Protein AF-0000000076763727 (afdb_homodimer)

Structure (mmCIF, N/CA/C/O backbone):
data_AF-0000000076763727-model_v1
#
loop_
_entity.id
_entity.type
_entity.pdbx_description
1 polymer 'Peptidase A1 domain-containing protein'
#
loop_
_atom_site.group_PDB
_atom_site.id
_atom_site.type_symbol
_atom_site.label_atom_id
_atom_site.label_alt_id
_atom_site.label_comp_id
_atom_site.label_asym_id
_atom_site.label_entity_id
_atom_site.label_seq_id
_atom_site.pdbx_PDB_ins_code
_atom_site.Cartn_x
_atom_site.Cartn_y
_atom_site.Cartn_z
_atom_site.occupancy
_atom_site.B_iso_or_equiv
_atom_site.auth_seq_id
_atom_site.auth_comp_id
_atom_site.auth_asym_id
_atom_site.auth_atom_id
_atom_site.pdbx_PDB_model_num
ATOM 1 N N . MET A 1 1 ? -15.047 -12.508 4.438 1 72.38 1 MET A N 1
ATOM 2 C CA . MET A 1 1 ? -13.609 -12.703 4.598 1 72.38 1 MET A CA 1
ATOM 3 C C . MET A 1 1 ? -12.875 -11.367 4.602 1 72.38 1 MET A C 1
ATOM 5 O O . MET A 1 1 ? -13.266 -10.438 3.889 1 72.38 1 MET A O 1
ATOM 9 N N . GLU A 1 2 ? -11.852 -11.289 5.457 1 83.44 2 GLU A N 1
ATOM 10 C CA . GLU A 1 2 ? -11.039 -10.078 5.57 1 83.44 2 GLU A CA 1
ATOM 11 C C . GLU A 1 2 ? -9.781 -10.172 4.707 1 83.44 2 GLU A C 1
ATOM 13 O O . GLU A 1 2 ? -9.211 -11.258 4.555 1 83.44 2 GLU A O 1
ATOM 18 N N . VAL A 1 3 ? -9.484 -9.055 4.129 1 90 3 VAL A N 1
ATOM 19 C CA . VAL A 1 3 ? -8.227 -8.938 3.389 1 90 3 VAL A CA 1
ATOM 20 C C . VAL A 1 3 ? -7.395 -7.793 3.969 1 90 3 VAL A C 1
ATOM 22 O O . VAL A 1 3 ? -7.914 -6.707 4.234 1 90 3 VAL A O 1
ATOM 25 N N . VAL A 1 4 ? -6.176 -8.117 4.137 1 90.31 4 VAL A N 1
ATOM 26 C CA . VAL A 1 4 ? -5.258 -7.129 4.691 1 90.31 4 VAL A CA 1
ATOM 27 C C . VAL A 1 4 ? -4.203 -6.762 3.65 1 90.31 4 VAL A C 1
ATOM 29 O O . VAL A 1 4 ? -3.543 -7.637 3.09 1 90.31 4 VAL A O 1
ATOM 32 N N . PHE A 1 5 ? -4.117 -5.516 3.391 1 91.31 5 PHE A N 1
ATOM 33 C CA . PHE A 1 5 ? -3.023 -5.012 2.566 1 91.31 5 PHE A CA 1
ATOM 34 C C . PHE A 1 5 ? -1.856 -4.559 3.434 1 91.31 5 PHE A C 1
ATOM 36 O O . PHE A 1 5 ? -1.969 -3.574 4.172 1 91.31 5 PHE A O 1
ATOM 43 N N . ASP A 1 6 ? -0.757 -5.258 3.281 1 90.56 6 ASP A N 1
ATOM 44 C CA . ASP A 1 6 ? 0.38 -5.043 4.172 1 90.56 6 ASP A CA 1
ATOM 45 C C . ASP A 1 6 ? 1.641 -4.703 3.381 1 90.56 6 ASP A C 1
ATOM 47 O O . ASP A 1 6 ? 2.311 -5.594 2.857 1 90.56 6 ASP A O 1
ATOM 51 N N . SER A 1 7 ? 2.018 -3.492 3.379 1 86.81 7 SER A N 1
ATOM 52 C CA . SER A 1 7 ? 3.186 -3.023 2.641 1 86.81 7 SER A CA 1
ATOM 53 C C . SER A 1 7 ? 4.477 -3.545 3.26 1 86.81 7 SER A C 1
ATOM 55 O O . SER A 1 7 ? 5.543 -3.469 2.645 1 86.81 7 SER A O 1
ATOM 57 N N . GLY A 1 8 ? 4.43 -4.098 4.469 1 87.25 8 GLY A N 1
ATOM 58 C CA . GLY A 1 8 ? 5.617 -4.605 5.137 1 87.25 8 GLY A CA 1
ATOM 59 C C . GLY A 1 8 ? 5.918 -6.055 4.801 1 87.25 8 GLY A C 1
ATOM 60 O O . GLY A 1 8 ? 6.969 -6.578 5.168 1 87.25 8 GLY A O 1
ATOM 61 N N . SER A 1 9 ? 4.949 -6.684 4.098 1 90.62 9 SER A N 1
ATOM 62 C CA . SER A 1 9 ? 5.125 -8.078 3.721 1 90.62 9 SER A CA 1
ATOM 63 C C . SER A 1 9 ? 5.605 -8.211 2.279 1 90.62 9 SER A C 1
ATOM 65 O O . SER A 1 9 ? 5.008 -7.633 1.368 1 90.62 9 SER A O 1
ATOM 67 N N . THR A 1 10 ? 6.664 -8.906 2.141 1 94.06 10 THR A N 1
ATOM 68 C CA . THR A 1 10 ? 7.203 -9.125 0.803 1 94.06 10 THR A CA 1
ATOM 69 C C . THR A 1 10 ? 6.254 -9.992 -0.023 1 94.06 10 THR A C 1
ATOM 71 O O . THR A 1 10 ? 5.957 -9.672 -1.176 1 94.06 10 THR A O 1
ATOM 74 N N . TYR A 1 11 ? 5.715 -10.992 0.62 1 96.12 11 TYR A N 1
ATOM 75 C CA . TYR A 1 11 ? 4.898 -11.992 -0.064 1 96.12 11 TYR A CA 1
ATOM 76 C C . TYR A 1 11 ? 3.424 -11.812 0.274 1 96.12 11 TYR A C 1
ATOM 78 O O . TYR A 1 11 ? 3.076 -11.039 1.173 1 96.12 11 TYR A O 1
ATOM 86 N N . THR A 1 12 ? 2.672 -12.492 -0.449 1 95.81 12 THR A N 1
ATOM 87 C CA . THR A 1 12 ? 1.249 -12.625 -0.161 1 95.81 12 THR A CA 1
ATOM 88 C C . THR A 1 12 ? 0.97 -13.93 0.583 1 95.81 12 THR A C 1
ATOM 90 O O . THR A 1 12 ? 1.627 -14.945 0.338 1 95.81 12 THR A O 1
ATOM 93 N N . TYR A 1 13 ? -0.025 -13.82 1.472 1 95.69 13 TYR A N 1
ATOM 94 C CA . TYR A 1 13 ? -0.433 -14.984 2.246 1 95.69 13 TYR A CA 1
ATOM 95 C C . TYR A 1 13 ? -1.931 -15.234 2.111 1 95.69 13 TYR A C 1
ATOM 97 O O . TYR A 1 13 ? -2.74 -14.344 2.395 1 95.69 13 TYR A O 1
ATOM 105 N N . PHE A 1 14 ? -2.182 -16.438 1.712 1 94.19 14 PHE A N 1
ATOM 106 C CA . PHE A 1 14 ? -3.588 -16.812 1.613 1 94.19 14 PHE A CA 1
ATOM 107 C C . PHE A 1 14 ? -3.98 -17.75 2.756 1 94.19 14 PHE A C 1
ATOM 109 O O . PHE A 1 14 ? -3.18 -18.578 3.195 1 94.19 14 PHE A O 1
ATOM 116 N N . ALA A 1 15 ? -5.227 -17.547 3.141 1 92 15 ALA A N 1
ATOM 117 C CA . ALA A 1 15 ? -5.801 -18.516 4.066 1 92 15 ALA A CA 1
ATOM 118 C C . ALA A 1 15 ? -5.836 -19.906 3.447 1 92 15 ALA A C 1
ATOM 120 O O . ALA A 1 15 ? -5.566 -20.078 2.256 1 92 15 ALA A O 1
ATOM 121 N N . ALA A 1 16 ? -6.199 -20.844 4.215 1 91.81 16 ALA A N 1
ATOM 122 C CA . ALA A 1 16 ? -6.047 -22.25 3.842 1 91.81 16 ALA A CA 1
ATOM 123 C C . ALA A 1 16 ? -6.789 -22.562 2.543 1 91.81 16 ALA A C 1
ATOM 125 O O . ALA A 1 16 ? -6.199 -23.078 1.593 1 91.81 16 ALA A O 1
ATOM 126 N N . GLN A 1 17 ? -8.055 -22.234 2.465 1 91.12 17 GLN A N 1
ATOM 127 C CA . GLN A 1 17 ? -8.859 -22.641 1.32 1 91.12 17 GLN A CA 1
ATOM 128 C C . GLN A 1 17 ? -8.414 -21.922 0.05 1 91.12 17 GLN A C 1
ATOM 130 O O . GLN A 1 17 ? -8.148 -22.562 -0.968 1 91.12 17 GLN A O 1
ATOM 135 N N . PRO A 1 18 ? -8.266 -20.594 0.155 1 92.88 18 PRO A N 1
ATOM 136 C CA . PRO A 1 18 ? -7.805 -19.938 -1.071 1 92.88 18 PRO A CA 1
ATOM 137 C C . PRO A 1 18 ? -6.402 -20.375 -1.48 1 92.88 18 PRO A C 1
ATOM 139 O O . PRO A 1 18 ? -6.09 -20.438 -2.672 1 92.88 18 PRO A O 1
ATOM 142 N N . TYR A 1 19 ? -5.559 -20.703 -0.558 1 95 19 TYR A N 1
ATOM 143 C CA . TYR A 1 19 ? -4.219 -21.156 -0.9 1 95 19 TYR A CA 1
ATOM 144 C C . TYR A 1 19 ? -4.27 -22.5 -1.633 1 95 19 TYR A C 1
ATOM 146 O O . TYR A 1 19 ? -3.66 -22.656 -2.693 1 95 19 TYR A O 1
ATOM 154 N N . GLN A 1 20 ? -4.992 -23.438 -1.101 1 94.62 20 GLN A N 1
ATOM 155 C CA . GLN A 1 20 ? -5.102 -24.766 -1.716 1 94.62 20 GLN A CA 1
ATOM 156 C C . GLN A 1 20 ? -5.707 -24.672 -3.113 1 94.62 20 GLN A C 1
ATOM 158 O O . GLN A 1 20 ? -5.25 -25.344 -4.039 1 94.62 20 GLN A O 1
ATOM 163 N N . ALA A 1 21 ? -6.742 -23.859 -3.197 1 94.38 21 ALA A N 1
ATOM 164 C CA . ALA A 1 21 ? -7.363 -23.656 -4.504 1 94.38 21 ALA A CA 1
ATOM 165 C C . ALA A 1 21 ? -6.359 -23.109 -5.512 1 94.38 21 ALA A C 1
ATOM 167 O O . ALA A 1 21 ? -6.324 -23.531 -6.668 1 94.38 21 ALA A O 1
ATOM 168 N N . THR A 1 22 ? -5.566 -22.156 -5.078 1 96.19 22 THR A N 1
ATOM 169 C CA . THR A 1 22 ? -4.559 -21.547 -5.934 1 96.19 22 THR A CA 1
ATOM 170 C C . THR A 1 22 ? -3.518 -22.562 -6.371 1 96.19 22 THR A C 1
ATOM 172 O O . THR A 1 22 ? -3.223 -22.688 -7.562 1 96.19 22 THR A O 1
ATOM 175 N N . VAL A 1 23 ? -3.004 -23.281 -5.453 1 96.69 23 VAL A N 1
ATOM 176 C CA . VAL A 1 23 ? -1.967 -24.266 -5.738 1 96.69 23 VAL A CA 1
ATOM 177 C C . VAL A 1 23 ? -2.508 -25.312 -6.703 1 96.69 23 VAL A C 1
ATOM 179 O O . VAL A 1 23 ? -1.842 -25.672 -7.676 1 96.69 23 VAL A O 1
ATOM 182 N N . SER A 1 24 ? -3.684 -25.781 -6.445 1 95.81 24 SER A N 1
ATOM 183 C CA . SER A 1 24 ? -4.297 -26.781 -7.305 1 95.81 24 SER A CA 1
ATOM 184 C C . SER A 1 24 ? -4.477 -26.266 -8.727 1 95.81 24 SER A C 1
ATOM 186 O O . SER A 1 24 ? -4.191 -26.969 -9.695 1 95.81 24 SER A O 1
ATOM 188 N N . ALA A 1 25 ? -4.941 -25.031 -8.812 1 94.56 25 ALA A N 1
ATOM 189 C CA . ALA A 1 25 ? -5.152 -24.438 -10.125 1 94.56 25 ALA A CA 1
ATOM 190 C C . ALA A 1 25 ? -3.836 -24.297 -10.8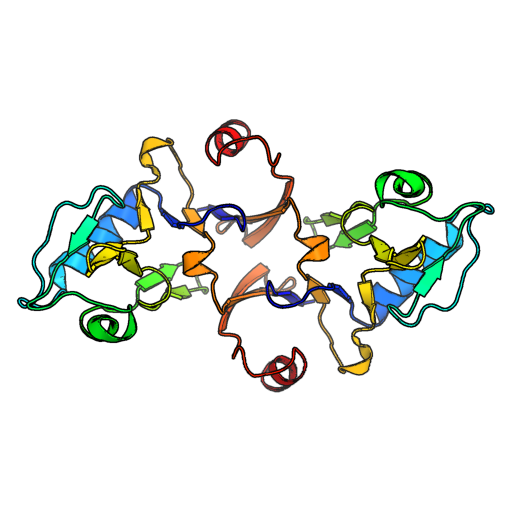83 1 94.56 25 ALA A C 1
ATOM 192 O O . ALA A 1 25 ? -3.77 -24.562 -12.086 1 94.56 25 ALA A O 1
ATOM 193 N N . LEU A 1 26 ? -2.84 -23.875 -10.219 1 95.38 26 LEU A N 1
ATOM 194 C CA . LEU A 1 26 ? -1.537 -23.688 -10.844 1 95.38 26 LEU A CA 1
ATOM 195 C C . LEU A 1 26 ? -0.97 -25.016 -11.328 1 95.38 26 LEU A C 1
ATOM 197 O O . LEU A 1 26 ? -0.489 -25.125 -12.461 1 95.38 26 LEU A O 1
ATOM 201 N N . LYS A 1 27 ? -1.045 -25.969 -10.531 1 93.25 27 LYS A N 1
ATOM 202 C CA . LYS A 1 27 ? -0.494 -27.266 -10.891 1 93.25 27 LYS A CA 1
ATOM 203 C C . LYS A 1 27 ? -1.265 -27.891 -12.047 1 93.25 27 LYS A C 1
ATOM 205 O O . LYS A 1 27 ? -0.675 -28.531 -12.914 1 93.25 27 LYS A O 1
ATOM 210 N N . ALA A 1 28 ? -2.553 -27.672 -12.102 1 92.62 28 ALA A N 1
ATOM 211 C CA . ALA A 1 28 ? -3.393 -28.25 -13.148 1 92.62 28 ALA A CA 1
ATOM 212 C C . ALA A 1 28 ? -3.129 -27.578 -14.492 1 92.62 28 ALA A C 1
ATOM 214 O O . ALA A 1 28 ? -3.271 -28.203 -15.547 1 92.62 28 ALA A O 1
ATOM 215 N N . GLY A 1 29 ? -2.746 -26.281 -14.438 1 90.06 29 GLY A N 1
ATOM 216 C CA . GLY A 1 29 ? -2.645 -25.516 -15.672 1 90.06 29 GLY A CA 1
ATOM 217 C C . GLY A 1 29 ? -1.215 -25.344 -16.156 1 90.06 29 GLY A C 1
ATOM 218 O O . GLY A 1 29 ? -0.978 -24.781 -17.219 1 90.06 29 GLY A O 1
ATOM 219 N N . LEU A 1 30 ? -0.296 -25.844 -15.508 1 91.12 30 LEU A N 1
ATOM 220 C CA . LEU A 1 30 ? 1.104 -25.578 -15.812 1 91.12 30 LEU A CA 1
ATOM 221 C C . LEU A 1 30 ? 1.568 -26.406 -17 1 91.12 30 LEU A C 1
ATOM 223 O O . LEU A 1 30 ? 1.18 -27.562 -17.156 1 91.12 30 LEU A O 1
ATOM 227 N N . SER A 1 31 ? 2.32 -25.781 -17.766 1 87.56 31 SER A N 1
ATOM 228 C CA . SER A 1 31 ? 2.928 -26.438 -18.922 1 87.56 31 SER A CA 1
ATOM 229 C C . SER A 1 31 ? 3.756 -27.641 -18.5 1 87.56 31 SER A C 1
ATOM 231 O O . SER A 1 31 ? 4.398 -27.625 -17.438 1 87.56 31 SER A O 1
ATOM 233 N N . LYS A 1 32 ? 3.924 -28.609 -19.375 1 88.94 32 LYS A N 1
ATOM 234 C CA . LYS A 1 32 ? 4.73 -29.812 -19.141 1 88.94 32 LYS A CA 1
ATOM 235 C C . LYS A 1 32 ? 6.219 -29.469 -19.125 1 88.94 32 LYS A C 1
ATOM 237 O O . LYS A 1 32 ? 7.031 -30.25 -18.625 1 88.94 32 LYS A O 1
ATOM 242 N N . SER A 1 33 ? 6.523 -28.312 -19.641 1 91.75 33 SER A N 1
ATOM 243 C CA . SER A 1 33 ? 7.926 -27.922 -19.734 1 91.75 33 SER A CA 1
ATOM 244 C C . SER A 1 33 ? 8.469 -27.469 -18.375 1 91.75 33 SER A C 1
ATOM 246 O O . SER A 1 33 ? 9.68 -27.344 -18.203 1 91.75 33 SER A O 1
ATOM 248 N N . LEU A 1 34 ? 7.633 -27.312 -17.438 1 97 34 LEU A N 1
ATOM 249 C CA . LEU A 1 34 ? 8.047 -26.891 -16.109 1 97 34 LEU A CA 1
ATOM 250 C C . LEU A 1 34 ? 7.965 -28.062 -15.133 1 97 34 LEU A C 1
ATOM 252 O O . LEU A 1 34 ? 6.977 -28.797 -15.117 1 97 34 LEU A O 1
ATOM 256 N N . LYS A 1 35 ? 9.008 -28.266 -14.367 1 97 35 LYS A N 1
ATOM 257 C CA . LYS A 1 35 ? 9.047 -29.312 -13.352 1 97 35 LYS A CA 1
ATOM 258 C C . LYS A 1 35 ? 9.188 -28.734 -11.953 1 97 35 LYS A C 1
ATOM 260 O O . LYS A 1 35 ? 10.008 -27.828 -11.727 1 97 35 LYS A O 1
ATOM 265 N N . GLU A 1 36 ? 8.367 -29.203 -11.062 1 97.62 36 GLU A N 1
ATOM 266 C CA . GLU A 1 36 ? 8.492 -28.766 -9.68 1 97.62 36 GLU A CA 1
ATOM 267 C C . GLU A 1 36 ? 9.875 -29.094 -9.117 1 97.62 36 GLU A C 1
ATOM 269 O O . GLU A 1 36 ? 10.406 -30.188 -9.367 1 97.62 36 GLU A O 1
ATOM 274 N N . VAL A 1 37 ? 10.438 -28.156 -8.383 1 98.38 37 VAL A N 1
ATOM 275 C CA . VAL A 1 37 ? 11.773 -28.344 -7.824 1 98.38 37 VAL A CA 1
ATOM 276 C C . VAL A 1 37 ? 11.836 -27.75 -6.418 1 98.38 37 VAL A C 1
ATOM 278 O O . VAL A 1 37 ? 11.102 -26.812 -6.102 1 98.38 37 VAL A O 1
ATOM 281 N N . SER A 1 38 ? 12.648 -28.344 -5.566 1 97.88 38 SER A N 1
ATOM 282 C CA . SER A 1 38 ? 12.898 -27.766 -4.254 1 97.88 38 SER A CA 1
ATOM 283 C C . SER A 1 38 ? 13.781 -26.516 -4.363 1 97.88 38 SER A C 1
ATOM 285 O O . SER A 1 38 ? 14.711 -26.484 -5.164 1 97.88 38 SER A O 1
ATOM 287 N N . ASP A 1 39 ? 13.469 -25.531 -3.604 1 98.25 39 ASP A N 1
ATOM 288 C CA . ASP A 1 39 ? 14.242 -24.297 -3.494 1 98.25 39 ASP A CA 1
ATOM 289 C C . ASP A 1 39 ? 14.227 -23.766 -2.062 1 98.25 39 ASP A C 1
ATOM 291 O O . ASP A 1 39 ? 13.164 -23.688 -1.442 1 98.25 39 ASP A O 1
ATOM 295 N N . VAL A 1 40 ? 15.391 -23.438 -1.597 1 97.62 40 VAL A N 1
ATOM 296 C CA . VAL A 1 40 ? 15.5 -23.016 -0.201 1 97.62 40 VAL A CA 1
ATOM 297 C C . VAL A 1 40 ? 14.789 -21.688 -0.004 1 97.62 40 VAL A C 1
ATOM 299 O O . VAL A 1 40 ? 14.398 -21.344 1.114 1 97.62 40 VAL A O 1
ATOM 302 N N . SER A 1 41 ? 14.578 -20.953 -1.068 1 96.69 41 SER A N 1
ATOM 303 C CA . SER A 1 41 ? 14.047 -19.594 -0.985 1 96.69 41 SER A CA 1
ATOM 304 C C . SER A 1 41 ? 12.547 -19.594 -0.742 1 96.69 41 SER A C 1
ATOM 306 O O . SER A 1 41 ? 12.023 -18.766 0.004 1 96.69 41 SER A O 1
ATOM 308 N N . LEU A 1 42 ? 11.836 -20.484 -1.364 1 97.81 42 LEU A N 1
ATOM 309 C CA . LEU A 1 42 ? 10.383 -20.516 -1.307 1 97.81 42 LEU A CA 1
ATOM 310 C C . LEU A 1 42 ? 9.859 -21.938 -1.439 1 97.81 42 LEU A C 1
ATOM 312 O O . LEU A 1 42 ? 10.508 -22.797 -2.061 1 97.81 42 LEU A O 1
ATOM 316 N N . PRO A 1 43 ? 8.648 -22.141 -0.959 1 97.25 43 PRO A N 1
ATOM 317 C CA . PRO A 1 43 ? 8.188 -23.516 -0.799 1 97.25 43 PRO A CA 1
ATOM 318 C C . PRO A 1 43 ? 7.746 -24.156 -2.117 1 97.25 43 PRO A C 1
ATOM 320 O O . PRO A 1 43 ? 7.781 -25.375 -2.262 1 97.25 43 PRO A O 1
ATOM 323 N N . LEU A 1 44 ? 7.285 -23.469 -3.031 1 98.19 44 LEU A N 1
ATOM 324 C CA . LEU A 1 44 ? 6.781 -24.016 -4.285 1 98.19 44 LEU A CA 1
ATOM 325 C C . LEU A 1 44 ? 7.457 -23.344 -5.48 1 98.19 44 LEU A C 1
ATOM 327 O O . LEU A 1 44 ? 7.219 -22.172 -5.758 1 98.19 44 LEU A O 1
ATOM 331 N N . CYS A 1 45 ? 8.25 -24.141 -6.156 1 98.44 45 CYS A N 1
ATOM 332 C CA . CYS A 1 45 ? 9.047 -23.625 -7.262 1 98.44 45 CYS A CA 1
ATOM 333 C C . CYS A 1 45 ? 9.055 -24.594 -8.43 1 98.44 45 CYS A C 1
ATOM 335 O O . CYS A 1 45 ? 8.766 -25.781 -8.266 1 98.44 45 CYS A O 1
ATOM 337 N N . TRP A 1 46 ? 9.43 -24.047 -9.586 1 98.5 46 TRP A N 1
ATOM 338 C CA . TRP A 1 46 ? 9.531 -24.828 -10.82 1 98.5 46 TRP A CA 1
ATOM 339 C C . TRP A 1 46 ? 10.797 -24.453 -11.594 1 98.5 46 TRP A C 1
ATOM 341 O O . TRP A 1 46 ? 11.242 -23.312 -11.539 1 98.5 46 TRP A O 1
ATOM 351 N N . LYS A 1 47 ? 11.336 -25.359 -12.25 1 98.19 47 LYS A N 1
ATOM 352 C CA . LYS A 1 47 ? 12.461 -25.125 -13.148 1 98.19 47 LYS A CA 1
ATOM 353 C C . LYS A 1 47 ? 12.094 -25.453 -14.594 1 98.19 47 LYS A C 1
ATOM 355 O O . LYS A 1 47 ? 11.219 -26.281 -14.852 1 98.19 47 LYS A O 1
ATOM 360 N N . GLY A 1 48 ? 12.664 -24.781 -15.516 1 96.88 48 GLY A N 1
ATOM 361 C CA . GLY A 1 48 ? 12.562 -25.062 -16.938 1 96.88 48 GLY A CA 1
ATOM 362 C C . GLY A 1 48 ? 13.797 -25.734 -17.5 1 96.88 48 GLY A C 1
ATOM 363 O O . GLY A 1 48 ? 14.609 -26.281 -16.75 1 96.88 48 GLY A O 1
ATOM 364 N N . GLN A 1 49 ? 13.836 -25.781 -18.828 1 95.81 49 GLN A N 1
ATOM 365 C CA . GLN A 1 49 ? 15 -26.359 -19.5 1 95.81 49 GLN A CA 1
ATOM 366 C C . GLN A 1 49 ? 16.25 -25.531 -19.25 1 95.81 49 GLN A C 1
ATOM 368 O O . GLN A 1 49 ? 17.359 -26.062 -19.125 1 95.81 49 GLN A O 1
ATOM 373 N N . LYS A 1 50 ? 16.062 -24.266 -19.219 1 96.62 50 LYS A N 1
ATOM 374 C CA . LYS A 1 50 ? 17.109 -23.312 -18.875 1 96.62 50 LYS A CA 1
ATOM 375 C C . LYS A 1 50 ? 16.719 -22.5 -17.641 1 96.62 50 LYS A C 1
ATOM 377 O O . LYS A 1 50 ? 15.547 -22.422 -17.281 1 96.62 50 LYS A O 1
ATOM 382 N N . VAL A 1 51 ? 17.781 -21.906 -17.031 1 97.56 51 VAL A N 1
ATOM 383 C CA . VAL A 1 51 ? 17.5 -21.047 -15.883 1 97.56 51 VAL A CA 1
ATOM 384 C C . VAL A 1 51 ? 16.75 -19.797 -16.328 1 97.56 51 VAL A C 1
ATOM 386 O O . VAL A 1 51 ? 17 -19.266 -17.406 1 97.56 51 VAL A O 1
ATOM 389 N N . PHE A 1 52 ? 15.891 -19.328 -15.516 1 98.31 52 PHE A N 1
ATOM 390 C CA . PHE A 1 52 ? 15.164 -18.094 -15.805 1 98.31 52 PHE A CA 1
ATOM 391 C C . PHE A 1 52 ? 15.906 -16.891 -15.242 1 98.31 52 PHE A C 1
ATOM 393 O O . PHE A 1 52 ? 16.453 -16.953 -14.141 1 98.31 52 PHE A O 1
ATOM 400 N N . LYS A 1 53 ? 15.883 -15.812 -15.922 1 98.06 53 LYS A N 1
ATOM 401 C CA . LYS A 1 53 ? 16.484 -14.57 -15.445 1 98.06 53 LYS A CA 1
ATOM 402 C C . LYS A 1 53 ? 15.422 -13.625 -14.898 1 98.06 53 LYS A C 1
ATOM 404 O O . LYS A 1 53 ? 15.719 -12.766 -14.062 1 98.06 53 LYS A O 1
ATOM 409 N N . SER A 1 54 ? 14.195 -13.766 -15.414 1 98.19 54 SER A N 1
ATOM 410 C CA . SER A 1 54 ? 13.086 -12.906 -14.992 1 98.19 54 SER A CA 1
ATOM 411 C C . SER A 1 54 ? 11.742 -13.602 -15.188 1 98.19 54 SER A C 1
ATOM 413 O O . SER A 1 54 ? 11.656 -14.609 -15.898 1 98.19 54 SER A O 1
ATOM 415 N N . VAL A 1 55 ? 10.789 -13.031 -14.594 1 98.12 55 VAL A N 1
ATOM 416 C CA . VAL A 1 55 ? 9.438 -13.586 -14.703 1 98.12 55 VAL A CA 1
ATOM 417 C C . VAL A 1 55 ? 8.945 -13.469 -16.141 1 98.12 55 VAL A C 1
ATOM 419 O O . VAL A 1 55 ? 8.164 -14.305 -16.609 1 98.12 55 VAL A O 1
ATOM 422 N N . SER A 1 56 ? 9.398 -12.5 -16.875 1 97.62 56 SER A N 1
ATOM 423 C CA . SER A 1 56 ? 8.969 -12.281 -18.25 1 97.62 56 SER A CA 1
ATOM 424 C C . SER A 1 56 ? 9.258 -13.5 -19.125 1 97.62 56 SER A C 1
ATOM 426 O O . SER A 1 56 ? 8.57 -13.742 -20.109 1 97.62 56 SER A O 1
ATOM 428 N N . GLU A 1 57 ? 10.18 -14.273 -18.766 1 97.25 57 GLU A N 1
ATOM 429 C CA . GLU A 1 57 ? 10.594 -15.43 -19.547 1 97.25 57 GLU A CA 1
ATOM 430 C C . GLU A 1 57 ? 9.656 -16.609 -19.328 1 97.25 57 GLU A C 1
ATOM 432 O O . GLU A 1 57 ? 9.648 -17.562 -20.109 1 97.25 57 GLU A O 1
ATOM 437 N N . VAL A 1 58 ? 8.844 -16.531 -18.297 1 97.38 58 VAL A N 1
ATOM 438 C CA . VAL A 1 58 ? 8.109 -17.734 -17.938 1 97.38 58 VAL A CA 1
ATOM 439 C C . VAL A 1 58 ? 6.645 -17.391 -17.688 1 97.38 58 VAL A C 1
ATOM 441 O O . VAL A 1 58 ? 5.805 -18.281 -17.562 1 97.38 58 VAL A O 1
ATOM 444 N N . LYS A 1 59 ? 6.305 -16.156 -17.688 1 96.62 59 LYS A N 1
ATOM 445 C CA . LYS A 1 59 ? 4.977 -15.727 -17.266 1 96.62 59 LYS A CA 1
ATOM 446 C C . LYS A 1 59 ? 3.893 -16.328 -18.141 1 96.62 59 LYS A C 1
ATOM 448 O O . LYS A 1 59 ? 2.781 -16.594 -17.688 1 96.62 59 LYS A O 1
ATOM 453 N N . ASN A 1 60 ? 4.168 -16.656 -19.406 1 95.81 60 ASN A N 1
ATOM 454 C CA . ASN A 1 60 ? 3.162 -17.172 -20.328 1 95.81 60 ASN A CA 1
ATOM 455 C C . ASN A 1 60 ? 2.785 -18.609 -20.016 1 95.81 60 ASN A C 1
ATOM 457 O O . ASN A 1 60 ? 1.784 -19.125 -20.516 1 95.81 60 ASN A O 1
ATOM 461 N N . ASP A 1 61 ? 3.502 -19.266 -19.234 1 96.12 61 ASP A N 1
ATOM 462 C CA . ASP A 1 61 ? 3.184 -20.625 -18.797 1 96.12 61 ASP A CA 1
ATOM 463 C C . ASP A 1 61 ? 2.215 -20.609 -17.625 1 96.12 61 ASP A C 1
ATOM 465 O O . ASP A 1 61 ? 1.737 -21.672 -17.188 1 96.12 61 ASP A O 1
ATOM 469 N N . PHE A 1 62 ? 1.888 -19.453 -17.141 1 96.94 62 PHE A N 1
ATOM 470 C CA . PHE A 1 62 ? 1.026 -19.297 -15.969 1 96.94 62 PHE A CA 1
ATOM 471 C C . PHE A 1 62 ? -0.196 -18.453 -16.312 1 96.94 62 PHE A C 1
ATOM 473 O O . PHE A 1 62 ? -0.144 -17.609 -17.203 1 96.94 62 PHE A O 1
ATOM 480 N N . LYS A 1 63 ? -1.208 -18.672 -15.562 1 95.81 63 LYS A N 1
ATOM 481 C CA . LYS A 1 63 ? -2.443 -17.922 -15.766 1 95.81 63 LYS A CA 1
ATOM 482 C C . LYS A 1 63 ? -2.646 -16.891 -14.656 1 95.81 63 LYS A C 1
ATOM 484 O O . LYS A 1 63 ? -2.086 -17.031 -13.562 1 95.81 63 LYS A O 1
ATOM 489 N N . SER A 1 64 ? -3.461 -15.922 -15.016 1 95.5 64 SER A N 1
ATOM 490 C CA . SER A 1 64 ? -3.865 -14.977 -13.977 1 95.5 64 SER A CA 1
ATOM 491 C C . SER A 1 64 ? -4.719 -15.664 -12.906 1 95.5 64 SER A C 1
ATOM 493 O O . SER A 1 64 ? -5.484 -16.578 -13.211 1 95.5 64 SER A O 1
ATOM 495 N N . LEU A 1 65 ? -4.52 -15.156 -11.703 1 95.25 65 LEU A N 1
ATOM 496 C CA . LEU A 1 65 ? -5.387 -15.562 -10.602 1 95.25 65 LEU A CA 1
ATOM 497 C C . LEU A 1 65 ? -6.457 -14.508 -10.336 1 95.25 65 LEU A C 1
ATOM 499 O O . LEU A 1 65 ? -6.266 -13.328 -10.648 1 95.25 65 LEU A O 1
ATOM 503 N N . PHE A 1 66 ? -7.586 -15.016 -9.781 1 92.38 66 PHE A N 1
ATOM 504 C CA . PHE A 1 66 ? -8.688 -14.109 -9.477 1 92.38 66 PHE A CA 1
ATOM 505 C C . PHE A 1 66 ? -9.125 -14.258 -8.023 1 92.38 66 PHE A C 1
ATOM 507 O O . PHE A 1 66 ? -9.484 -15.352 -7.59 1 92.38 66 PHE A O 1
ATOM 514 N N . LEU A 1 67 ? -8.969 -13.109 -7.332 1 88.5 67 LEU A N 1
ATOM 515 C CA . LEU A 1 67 ? -9.398 -13.078 -5.938 1 88.5 67 LEU A CA 1
ATOM 516 C C . LEU A 1 67 ? -10.734 -12.344 -5.797 1 88.5 67 LEU A C 1
ATOM 518 O O . LEU A 1 67 ? -10.859 -11.188 -6.207 1 88.5 67 LEU A O 1
ATOM 522 N N . ASN A 1 68 ? -11.609 -12.961 -5.211 1 84.06 68 ASN A N 1
ATOM 523 C CA . ASN A 1 68 ? -12.945 -12.398 -5.055 1 84.06 68 ASN A CA 1
ATOM 524 C C . ASN A 1 68 ? -13.078 -11.641 -3.736 1 84.06 68 ASN A C 1
ATOM 526 O O . ASN A 1 68 ? -12.758 -12.172 -2.672 1 84.06 68 ASN A O 1
ATOM 530 N N . PHE A 1 69 ? -13.461 -10.273 -3.807 1 77.62 69 PHE A N 1
ATOM 531 C CA . PHE A 1 69 ? -13.734 -9.438 -2.643 1 77.62 69 PHE A CA 1
ATOM 532 C C . PHE A 1 69 ? -15.234 -9.211 -2.486 1 77.62 69 PHE A C 1
ATOM 534 O O . PHE A 1 69 ? -15.719 -8.086 -2.643 1 77.62 69 PHE A O 1
ATOM 541 N N . GLY A 1 70 ? -15.938 -10.18 -2.277 1 70.31 70 GLY A N 1
ATOM 542 C CA . GLY A 1 70 ? -17.391 -10.055 -2.158 1 70.31 70 GLY A CA 1
ATOM 543 C C . GLY A 1 70 ? -18.109 -10.195 -3.484 1 70.31 70 GLY A C 1
ATOM 544 O O . GLY A 1 70 ? -17.594 -10.82 -4.414 1 70.31 70 GLY A O 1
ATOM 545 N N . LYS A 1 71 ? -19.344 -9.688 -3.631 1 67.75 71 LYS A N 1
ATOM 546 C CA . LYS A 1 71 ? -20.25 -9.969 -4.742 1 67.75 71 LYS A CA 1
ATOM 547 C C . LYS A 1 71 ? -19.797 -9.258 -6.012 1 67.75 71 LYS A C 1
ATOM 549 O O . LYS A 1 71 ? -19.891 -9.812 -7.109 1 67.75 71 LYS A O 1
ATOM 554 N N . ASN A 1 72 ? -19.125 -8.141 -5.875 1 70.12 72 ASN A N 1
ATOM 555 C CA . ASN A 1 72 ? -18.953 -7.414 -7.125 1 70.12 72 ASN A CA 1
ATOM 556 C C . ASN A 1 72 ? -17.516 -6.918 -7.289 1 70.12 72 ASN A C 1
ATOM 558 O O . ASN A 1 72 ? -17.266 -5.941 -7.996 1 70.12 72 ASN A O 1
ATOM 562 N N . SER A 1 73 ? -16.578 -7.609 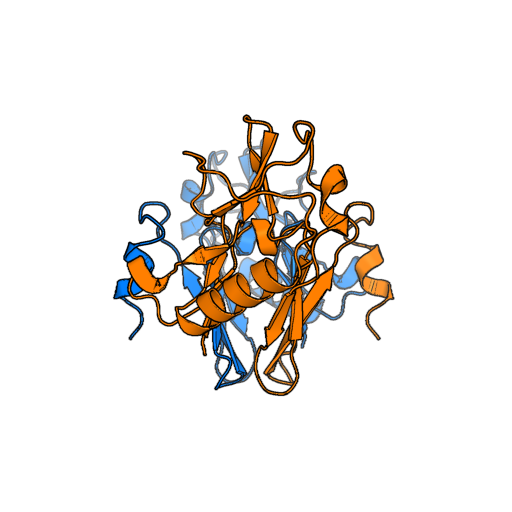-6.582 1 80.69 73 SER A N 1
ATOM 563 C CA . SER A 1 73 ? -15.195 -7.129 -6.703 1 80.69 73 SER A CA 1
ATOM 564 C C . SER A 1 73 ? -14.219 -8.289 -6.836 1 80.69 73 SER A C 1
ATOM 566 O O . SER A 1 73 ? -14.172 -9.172 -5.977 1 80.69 73 SER A O 1
ATOM 568 N N . VAL A 1 74 ? -13.625 -8.328 -8.062 1 86.31 74 VAL A N 1
ATOM 569 C CA . VAL A 1 74 ? -12.633 -9.367 -8.32 1 86.31 74 VAL A CA 1
ATOM 570 C C . VAL A 1 74 ? -11.281 -8.719 -8.633 1 86.31 74 VAL A C 1
ATOM 572 O O . VAL A 1 74 ? -11.203 -7.781 -9.43 1 86.31 74 VAL A O 1
ATOM 575 N N . MET A 1 75 ? -10.312 -9.164 -7.992 1 87.69 75 MET A N 1
ATOM 576 C CA . MET A 1 75 ? -8.961 -8.695 -8.273 1 87.69 75 MET A CA 1
ATOM 577 C C . MET A 1 75 ? -8.203 -9.695 -9.148 1 87.69 75 MET A C 1
ATOM 579 O O . MET A 1 75 ? -8.023 -10.852 -8.758 1 87.69 75 MET A O 1
ATOM 583 N N . GLU A 1 76 ? -7.797 -9.227 -10.273 1 92 76 GLU A N 1
ATOM 584 C CA . GLU A 1 76 ? -6.898 -10.031 -11.094 1 92 76 GLU A CA 1
ATOM 585 C C . GLU A 1 76 ? -5.453 -9.898 -10.625 1 92 76 GLU A C 1
ATOM 587 O O . GLU A 1 76 ? -4.973 -8.789 -10.383 1 92 76 GLU A O 1
ATOM 592 N N . ILE A 1 77 ? -4.812 -11.023 -10.5 1 95.12 77 ILE A N 1
ATOM 593 C CA . ILE A 1 77 ? -3.4 -11.078 -10.133 1 95.12 77 ILE A CA 1
ATOM 594 C C . ILE A 1 77 ? -2.602 -11.734 -11.258 1 95.12 77 ILE A C 1
ATOM 596 O O . ILE A 1 77 ? -2.58 -12.961 -11.375 1 95.12 77 ILE A O 1
ATOM 600 N N . PRO A 1 78 ? -1.942 -10.938 -11.992 1 96.12 78 PRO A N 1
ATOM 601 C CA . PRO A 1 78 ? -1.158 -11.531 -13.078 1 96.12 78 PRO A CA 1
ATOM 602 C C . PRO A 1 78 ? 0.101 -12.234 -12.586 1 96.12 78 PRO A C 1
ATOM 604 O O . PRO A 1 78 ? 0.539 -12 -11.453 1 96.12 78 PRO A O 1
ATOM 607 N N . PRO A 1 79 ? 0.673 -13.016 -13.398 1 97.44 79 PRO A N 1
ATOM 608 C CA . PRO A 1 79 ? 1.83 -13.812 -12.992 1 97.44 79 PRO A CA 1
ATOM 609 C C . PRO A 1 79 ? 2.965 -12.961 -12.43 1 97.44 79 PRO A C 1
ATOM 611 O O . PRO A 1 79 ? 3.637 -13.375 -11.477 1 97.44 79 PRO A O 1
ATOM 614 N N . GLU A 1 80 ? 3.127 -11.719 -12.906 1 97.44 80 GLU A N 1
ATOM 615 C CA . GLU A 1 80 ? 4.184 -10.828 -12.43 1 97.44 80 GLU A CA 1
ATOM 616 C C . GLU A 1 80 ? 3.963 -10.445 -10.969 1 97.44 80 GLU A C 1
ATOM 618 O O . GLU A 1 80 ? 4.891 -9.984 -10.297 1 97.44 80 GLU A O 1
ATOM 623 N N . ASN A 1 81 ? 2.723 -10.688 -10.547 1 97.38 81 ASN A N 1
ATOM 624 C CA . ASN A 1 81 ? 2.383 -10.234 -9.203 1 97.38 81 ASN A CA 1
ATOM 625 C C . ASN A 1 81 ? 2.24 -11.406 -8.242 1 97.38 81 ASN A C 1
ATOM 627 O O . ASN A 1 81 ? 1.644 -11.273 -7.168 1 97.38 81 ASN A O 1
ATOM 631 N N . TYR A 1 82 ? 2.68 -12.609 -8.711 1 98.25 82 TYR A N 1
ATOM 632 C CA . TYR A 1 82 ? 2.678 -13.68 -7.719 1 98.25 82 TYR A CA 1
ATOM 633 C C . TYR A 1 82 ? 3.832 -14.648 -7.961 1 98.25 82 TYR A C 1
ATOM 635 O O . TYR A 1 82 ? 4.012 -15.609 -7.211 1 98.25 82 TYR A O 1
ATOM 643 N N . LEU A 1 83 ? 4.664 -14.375 -8.977 1 98.62 83 LEU A N 1
ATOM 644 C CA . LEU A 1 83 ? 5.828 -15.203 -9.25 1 98.62 83 LEU A CA 1
ATOM 645 C C . LEU A 1 83 ? 7.117 -14.453 -8.938 1 98.62 83 LEU A C 1
ATOM 647 O O . LEU A 1 83 ? 7.184 -13.234 -9.086 1 98.62 83 LEU A O 1
ATOM 651 N N . ILE A 1 84 ? 8.094 -15.273 -8.555 1 98.44 84 ILE A N 1
ATOM 652 C CA . ILE A 1 84 ? 9.43 -14.766 -8.273 1 98.44 84 ILE A CA 1
ATOM 653 C C . ILE A 1 84 ? 10.469 -15.672 -8.93 1 98.44 84 ILE A C 1
ATOM 655 O O . ILE A 1 84 ? 10.391 -16.906 -8.828 1 98.44 84 ILE A O 1
ATOM 659 N N . VAL A 1 85 ? 11.352 -15.047 -9.555 1 98.69 85 VAL A N 1
ATOM 660 C CA . VAL A 1 85 ? 12.516 -15.797 -10.016 1 98.69 85 VAL A CA 1
ATOM 661 C C . VAL A 1 85 ? 13.656 -15.648 -9.008 1 98.69 85 VAL A C 1
ATOM 663 O O . VAL A 1 85 ? 14.055 -14.531 -8.672 1 98.69 85 VAL A O 1
ATOM 666 N N . THR A 1 86 ? 14.164 -16.719 -8.5 1 98.31 86 THR A N 1
ATOM 667 C CA . THR A 1 86 ? 15.195 -16.688 -7.465 1 98.31 86 THR A CA 1
ATOM 668 C C . THR A 1 86 ? 16.578 -16.609 -8.086 1 98.31 86 THR A C 1
ATOM 670 O O . THR A 1 86 ? 16.734 -16.719 -9.305 1 98.31 86 THR A O 1
ATOM 673 N N . LYS A 1 87 ? 17.531 -16.422 -7.25 1 97.69 87 LYS A N 1
ATOM 674 C CA . LYS A 1 87 ? 18.922 -16.359 -7.695 1 97.69 87 LYS A CA 1
ATOM 675 C C . LYS A 1 87 ? 19.359 -17.688 -8.305 1 97.69 87 LYS A C 1
ATOM 677 O O . LYS A 1 87 ? 20.359 -17.75 -9.023 1 97.69 87 LYS A O 1
ATOM 682 N N . TYR A 1 88 ? 18.641 -18.766 -8.125 1 98 88 TYR A N 1
ATOM 683 C CA . TYR A 1 88 ? 18.984 -20.094 -8.633 1 98 88 TYR A CA 1
ATOM 684 C C . TYR A 1 88 ? 18.375 -20.328 -10.008 1 98 88 TYR A C 1
ATOM 686 O O . TYR A 1 88 ? 18.562 -21.375 -10.609 1 98 88 TYR A O 1
ATOM 694 N N . GLY A 1 89 ? 17.594 -19.375 -10.477 1 98.38 89 GLY A N 1
ATOM 695 C CA . GLY A 1 89 ? 17.016 -19.453 -11.812 1 98.38 89 GLY A CA 1
ATOM 696 C C . GLY A 1 89 ? 15.703 -20.234 -11.852 1 98.38 89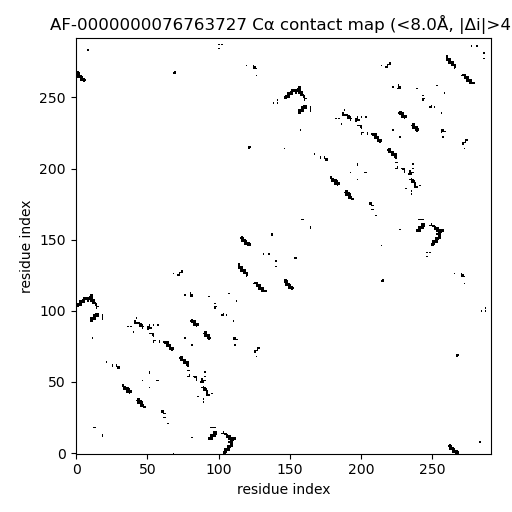 GLY A C 1
ATOM 697 O O . GLY A 1 89 ? 15.25 -20.641 -12.914 1 98.38 89 GLY A O 1
ATOM 698 N N . ASN A 1 90 ? 15.141 -20.531 -10.711 1 98.69 90 ASN A N 1
ATOM 699 C CA . ASN A 1 90 ? 13.82 -21.141 -10.609 1 98.69 90 ASN A CA 1
ATOM 700 C C . ASN A 1 90 ? 12.727 -20.078 -10.5 1 98.69 90 ASN A C 1
ATOM 702 O O . ASN A 1 90 ? 12.992 -18.953 -10.102 1 98.69 90 ASN A O 1
ATOM 706 N N . VAL A 1 91 ? 11.562 -20.438 -10.914 1 98.62 91 VAL A N 1
ATOM 707 C CA . VAL A 1 91 ? 10.406 -19.578 -10.672 1 98.62 91 VAL A CA 1
ATOM 708 C C . VAL A 1 91 ? 9.578 -20.141 -9.523 1 98.62 91 VAL A C 1
ATOM 710 O O . VAL A 1 91 ? 9.32 -21.359 -9.469 1 98.62 91 VAL A O 1
ATOM 713 N N . CYS A 1 92 ? 9.211 -19.266 -8.617 1 98.69 92 CYS A N 1
ATOM 714 C CA . CYS A 1 92 ? 8.547 -19.719 -7.398 1 98.69 92 CYS A CA 1
ATOM 715 C C . CYS A 1 92 ? 7.258 -18.938 -7.16 1 98.69 92 CYS A C 1
ATOM 717 O O . CYS A 1 92 ? 7.113 -17.812 -7.625 1 98.69 92 CYS A O 1
ATOM 719 N N . LEU A 1 93 ? 6.398 -19.594 -6.473 1 98.62 93 LEU A N 1
ATOM 720 C CA . LEU A 1 93 ? 5.145 -18.969 -6.07 1 98.62 93 LEU A CA 1
ATOM 721 C C . LEU A 1 93 ? 5.371 -17.984 -4.914 1 98.62 93 LEU A C 1
ATOM 723 O O . LEU A 1 93 ? 5.863 -18.391 -3.855 1 98.62 93 LEU A O 1
ATOM 727 N N . GLY A 1 94 ? 4.984 -16.734 -5.176 1 98.44 94 GLY A N 1
ATOM 728 C CA . GLY A 1 94 ? 5.125 -15.711 -4.16 1 98.44 94 GLY A CA 1
ATOM 729 C C . GLY A 1 94 ? 3.904 -15.578 -3.27 1 98.44 94 GLY A C 1
ATOM 730 O O . GLY A 1 94 ? 3.725 -14.555 -2.604 1 98.44 94 GLY A O 1
ATOM 731 N N . ILE A 1 95 ? 3.018 -16.531 -3.348 1 97.5 95 ILE A N 1
ATOM 732 C CA . ILE A 1 95 ? 1.885 -16.656 -2.438 1 97.5 95 ILE A CA 1
ATOM 733 C C . ILE A 1 95 ? 2.131 -17.828 -1.483 1 97.5 95 ILE A C 1
ATOM 735 O O . ILE A 1 95 ? 2.264 -18.984 -1.917 1 97.5 95 ILE A O 1
ATOM 739 N N . LEU A 1 96 ? 2.17 -17.469 -0.228 1 96.75 96 LEU A N 1
ATOM 740 C CA . LEU A 1 96 ? 2.523 -18.453 0.78 1 96.75 96 LEU A CA 1
ATOM 741 C C . LEU A 1 96 ? 1.29 -18.906 1.556 1 96.75 96 LEU A C 1
ATOM 743 O O . LEU A 1 96 ? 0.252 -18.25 1.52 1 96.75 96 LEU A O 1
ATOM 747 N N . ASP A 1 97 ? 1.475 -20.047 2.195 1 94.94 97 ASP A N 1
ATOM 748 C CA . ASP A 1 97 ? 0.421 -20.641 3.016 1 94.94 97 ASP A CA 1
ATOM 749 C C . ASP A 1 97 ? 0.316 -19.938 4.367 1 94.94 97 ASP A C 1
ATOM 751 O O . ASP A 1 97 ? 1.197 -20.078 5.215 1 94.94 97 ASP A O 1
ATOM 755 N N . GLY A 1 98 ? -0.791 -19.266 4.594 1 90.5 98 GLY A N 1
ATOM 756 C CA . GLY A 1 98 ? -0.968 -18.516 5.832 1 90.5 98 GLY A CA 1
ATOM 757 C C . GLY A 1 98 ? -1.45 -19.375 6.984 1 90.5 98 GLY A C 1
ATOM 758 O O . GLY A 1 98 ? -1.595 -18.906 8.109 1 90.5 98 GLY A O 1
ATOM 759 N N . THR A 1 99 ? -1.708 -20.609 6.754 1 80.88 99 THR A N 1
ATOM 760 C CA . THR A 1 99 ? -2.256 -21.5 7.77 1 80.88 99 THR A CA 1
ATOM 761 C C . THR A 1 99 ? -1.303 -21.625 8.953 1 80.88 99 THR A C 1
ATOM 763 O O . THR A 1 99 ? -1.74 -21.766 10.102 1 80.88 99 THR A O 1
ATOM 766 N N . ALA A 1 100 ? 0.008 -21.594 8.539 1 69.88 100 ALA A N 1
ATOM 767 C CA . ALA A 1 100 ? 0.982 -21.766 9.617 1 69.88 100 ALA A CA 1
ATOM 768 C C . ALA A 1 100 ? 0.816 -20.688 10.688 1 69.88 100 ALA A C 1
ATOM 770 O O . ALA A 1 100 ? 1.034 -20.938 11.875 1 69.88 100 ALA A O 1
ATOM 771 N N . ALA A 1 101 ? 0.317 -19.641 10.258 1 66.75 101 ALA A N 1
ATOM 772 C CA . ALA A 1 101 ? 0.117 -18.547 11.203 1 66.75 101 ALA A CA 1
ATOM 773 C C . ALA A 1 101 ? -1.327 -18.5 11.695 1 66.75 101 ALA A C 1
ATOM 775 O O . ALA A 1 101 ? -1.743 -17.531 12.328 1 66.75 101 ALA A O 1
ATOM 776 N N . LYS A 1 102 ? -2.127 -19.641 11.469 1 69.31 102 LYS A N 1
ATOM 777 C CA . LYS A 1 102 ? -3.537 -19.734 11.844 1 69.31 102 LYS A CA 1
ATOM 778 C C . LYS A 1 102 ? -4.316 -18.531 11.328 1 69.31 102 LYS A C 1
ATOM 780 O O . LYS A 1 102 ? -5.211 -18.016 12.016 1 69.31 102 LYS A O 1
ATOM 785 N N . GLN A 1 103 ? -3.812 -18.094 10.219 1 71.12 103 GLN A N 1
ATOM 786 C CA . GLN A 1 103 ? -4.434 -16.922 9.609 1 71.12 103 GLN A CA 1
ATOM 787 C C . GLN A 1 103 ? -5.77 -17.266 8.969 1 71.12 103 GLN A C 1
ATOM 789 O O . GLN A 1 103 ? -5.871 -18.266 8.242 1 71.12 103 GLN A O 1
ATOM 794 N N . THR A 1 104 ? -6.801 -16.516 9.32 1 79.38 104 THR A N 1
ATOM 795 C CA . THR A 1 104 ? -8.125 -16.75 8.75 1 79.38 104 THR A CA 1
ATOM 796 C C . THR A 1 104 ? -8.438 -15.711 7.672 1 79.38 104 THR A C 1
ATOM 798 O O . THR A 1 104 ? -9.539 -15.703 7.113 1 79.38 104 THR A O 1
ATOM 801 N N . PHE A 1 105 ? -7.457 -14.93 7.461 1 86.12 105 PHE A N 1
ATOM 802 C CA . PHE A 1 105 ? -7.652 -13.898 6.449 1 86.12 105 PHE A CA 1
ATOM 803 C C . PHE A 1 105 ? -6.492 -13.883 5.457 1 86.12 105 PHE A C 1
ATOM 805 O O . PHE A 1 105 ? -5.457 -14.508 5.699 1 86.12 105 PHE A O 1
ATOM 812 N N . ASN A 1 106 ? -6.746 -13.227 4.32 1 91.5 106 ASN A N 1
ATOM 813 C CA . ASN A 1 106 ? -5.719 -13.078 3.299 1 91.5 106 ASN A CA 1
ATOM 814 C C . ASN A 1 106 ? -4.895 -11.805 3.512 1 91.5 106 ASN A C 1
ATOM 816 O O . ASN A 1 106 ? -5.441 -10.758 3.854 1 91.5 106 ASN A O 1
ATOM 820 N N . ILE A 1 107 ? -3.592 -11.992 3.324 1 92.56 107 ILE A N 1
ATOM 821 C CA . ILE A 1 107 ? -2.693 -10.844 3.344 1 92.56 107 ILE A CA 1
ATOM 822 C C . ILE A 1 107 ? -2.141 -10.594 1.941 1 92.56 107 ILE A C 1
ATOM 824 O O . ILE A 1 107 ? -1.589 -11.5 1.314 1 92.56 107 ILE A O 1
ATOM 828 N N . ILE A 1 108 ? -2.363 -9.406 1.493 1 93.62 108 ILE A N 1
ATOM 829 C CA . ILE A 1 108 ? -1.801 -9 0.211 1 93.62 108 ILE A CA 1
ATOM 830 C C . ILE A 1 108 ? -0.509 -8.211 0.442 1 93.62 108 ILE A C 1
ATOM 832 O O . ILE A 1 108 ? -0.536 -7.105 0.979 1 93.62 108 ILE A O 1
ATOM 836 N N . GLY A 1 109 ? 0.561 -8.844 0.077 1 94.12 109 GLY A N 1
ATOM 837 C CA . GLY A 1 109 ? 1.865 -8.219 0.249 1 94.12 109 GLY A CA 1
ATOM 838 C C . GLY A 1 109 ? 2.334 -7.465 -0.98 1 94.12 109 GLY A C 1
ATOM 839 O O . GLY A 1 109 ? 1.581 -7.312 -1.945 1 94.12 109 GLY A O 1
ATOM 840 N N . ASP A 1 110 ? 3.574 -7.062 -0.971 1 93.81 110 ASP A N 1
ATOM 841 C CA . ASP A 1 110 ? 4.152 -6.18 -1.978 1 93.81 110 ASP A CA 1
ATOM 842 C C . ASP A 1 110 ? 4.137 -6.836 -3.357 1 93.81 110 ASP A C 1
ATOM 844 O O . ASP A 1 110 ? 3.91 -6.164 -4.367 1 93.81 110 ASP A O 1
ATOM 848 N N . ILE A 1 111 ? 4.363 -8.07 -3.416 1 96.44 111 ILE A N 1
ATOM 849 C CA . ILE A 1 111 ? 4.477 -8.742 -4.707 1 96.44 111 ILE A CA 1
ATOM 850 C C . ILE A 1 111 ? 3.164 -8.602 -5.477 1 96.44 111 ILE A C 1
ATOM 852 O O . ILE A 1 111 ? 3.168 -8.445 -6.699 1 96.44 111 ILE A O 1
ATOM 856 N N . THR A 1 112 ? 2.061 -8.648 -4.738 1 95.56 112 THR A N 1
ATOM 857 C CA . THR A 1 112 ? 0.76 -8.602 -5.398 1 95.56 112 THR A CA 1
ATOM 858 C C . THR A 1 112 ? 0.301 -7.164 -5.598 1 95.56 112 THR A C 1
ATOM 860 O O . THR A 1 112 ? -0.431 -6.863 -6.543 1 95.56 112 THR A O 1
ATOM 863 N N . MET A 1 113 ? 0.793 -6.289 -4.758 1 93.06 113 MET A N 1
ATOM 864 C CA . MET A 1 113 ? 0.372 -4.895 -4.812 1 93.06 113 MET A CA 1
ATOM 865 C C . MET A 1 113 ? 1.205 -4.117 -5.828 1 93.06 113 MET A C 1
ATOM 867 O O . MET A 1 113 ? 0.865 -2.984 -6.176 1 93.06 113 MET A O 1
ATOM 871 N N . GLN A 1 114 ? 2.256 -4.738 -6.316 1 89.31 114 GLN A N 1
ATOM 872 C CA . GLN A 1 114 ? 3.127 -4.043 -7.258 1 89.31 114 GLN A CA 1
ATOM 873 C C . GLN A 1 114 ? 2.348 -3.57 -8.484 1 89.31 114 GLN A C 1
ATOM 875 O O . GLN A 1 1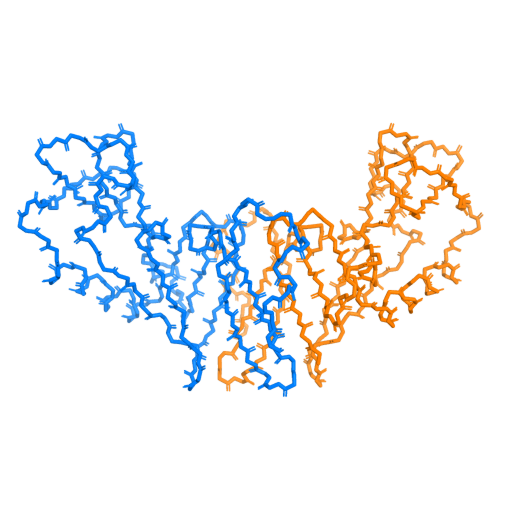14 ? 1.591 -4.34 -9.078 1 89.31 114 GLN A O 1
ATOM 880 N N . ASP A 1 115 ? 2.498 -2.332 -8.805 1 86.12 115 ASP A N 1
ATOM 881 C CA . ASP A 1 115 ? 1.914 -1.691 -9.977 1 86.12 115 ASP A CA 1
ATOM 882 C C . ASP A 1 115 ? 0.391 -1.646 -9.875 1 86.12 115 ASP A C 1
ATOM 884 O O . ASP A 1 115 ? -0.3 -1.538 -10.891 1 86.12 115 ASP A O 1
ATOM 888 N N . GLN A 1 116 ? -0.139 -1.774 -8.664 1 87.5 116 GLN A N 1
ATOM 889 C CA . GLN A 1 116 ? -1.578 -1.698 -8.438 1 87.5 116 GLN A CA 1
ATOM 890 C C . GLN A 1 116 ? -1.926 -0.539 -7.508 1 87.5 116 GLN A C 1
ATOM 892 O O . GLN A 1 116 ? -1.179 -0.24 -6.574 1 87.5 116 GLN A O 1
ATOM 897 N N . MET A 1 117 ? -3.014 0.024 -7.828 1 87.06 117 MET A N 1
ATOM 898 C CA . MET A 1 117 ? -3.619 0.992 -6.918 1 87.06 117 MET A CA 1
ATOM 899 C C . MET A 1 117 ? -4.926 0.455 -6.34 1 87.06 117 MET A C 1
ATOM 901 O O . MET A 1 117 ? -5.707 -0.18 -7.051 1 87.06 117 MET A O 1
ATOM 905 N N . ILE A 1 118 ? -5.047 0.723 -5.086 1 88.88 118 ILE A N 1
ATOM 906 C CA . ILE A 1 118 ? -6.277 0.31 -4.418 1 88.88 118 ILE A CA 1
ATOM 907 C C . ILE A 1 118 ? -7.246 1.488 -4.348 1 88.88 118 ILE A C 1
ATOM 909 O O . ILE A 1 118 ? -6.859 2.596 -3.963 1 88.88 118 ILE A O 1
ATOM 913 N N . ILE A 1 119 ? -8.43 1.185 -4.789 1 88.81 119 ILE A N 1
ATOM 914 C CA . ILE A 1 119 ? -9.453 2.229 -4.793 1 88.81 119 ILE A CA 1
ATOM 915 C C . ILE A 1 119 ? -10.609 1.819 -3.889 1 88.81 119 ILE A C 1
ATOM 917 O O . ILE A 1 119 ? -11.109 0.693 -3.975 1 88.81 119 ILE A O 1
ATOM 921 N N . TYR A 1 120 ? -10.961 2.711 -3.111 1 87.44 120 TYR A N 1
ATOM 922 C CA . TYR A 1 120 ? -12.133 2.469 -2.279 1 87.44 120 TYR A CA 1
ATOM 923 C C . TYR A 1 120 ? -13.242 3.467 -2.594 1 87.44 120 TYR A C 1
ATOM 925 O O . TYR A 1 120 ? -13.055 4.676 -2.471 1 87.44 120 TYR A O 1
ATOM 933 N N . ASP A 1 121 ? -14.344 2.883 -3 1 84 121 ASP A N 1
ATOM 934 C CA . ASP A 1 121 ? -15.547 3.688 -3.213 1 84 121 ASP A CA 1
ATOM 935 C C . ASP A 1 121 ? -16.375 3.787 -1.935 1 84 121 ASP A C 1
ATOM 937 O O . ASP A 1 121 ? -17.094 2.855 -1.586 1 84 121 ASP A O 1
ATOM 941 N N . ASN A 1 122 ? -16.25 4.863 -1.34 1 79 122 ASN A N 1
ATOM 942 C CA . ASN A 1 122 ? -16.891 5.059 -0.042 1 79 122 ASN A CA 1
ATOM 943 C C . ASN A 1 122 ? -18.406 5 -0.15 1 79 122 ASN A C 1
ATOM 945 O O . ASN A 1 122 ? -19.078 4.488 0.749 1 79 122 ASN A O 1
ATOM 949 N N . GLU A 1 123 ? -18.969 5.449 -1.163 1 80.25 123 GLU A N 1
ATOM 950 C CA . GLU A 1 123 ? -20.406 5.48 -1.344 1 80.25 123 GLU A CA 1
ATOM 951 C C . GLU A 1 123 ? -20.984 4.07 -1.503 1 80.25 123 GLU A C 1
ATOM 953 O O . GLU A 1 123 ? -22.016 3.744 -0.924 1 80.25 123 GLU A O 1
ATOM 958 N N . LYS A 1 124 ? -20.203 3.295 -2.137 1 80.25 124 LYS A N 1
ATOM 959 C CA . LYS A 1 124 ? -20.703 1.96 -2.451 1 80.25 124 LYS A CA 1
ATOM 960 C C . LYS A 1 124 ? -20.156 0.92 -1.484 1 80.25 124 LYS A C 1
ATOM 962 O O . LYS A 1 124 ? -20.641 -0.211 -1.432 1 80.25 124 LYS A O 1
ATOM 967 N N . GLY A 1 125 ? -19.141 1.357 -0.759 1 80.25 125 GLY A N 1
ATOM 968 C CA . GLY A 1 125 ? -18.5 0.403 0.122 1 80.25 125 GLY A CA 1
ATOM 969 C C . GLY A 1 125 ? -17.797 -0.721 -0.625 1 80.25 125 GLY A C 1
ATOM 970 O O . GLY A 1 125 ? -17.969 -1.894 -0.286 1 80.25 125 GLY A O 1
ATOM 971 N N . GLN A 1 126 ? -17.188 -0.358 -1.735 1 83.75 126 GLN A N 1
ATOM 972 C CA . GLN A 1 126 ? -16.562 -1.364 -2.592 1 83.75 126 GLN A CA 1
ATOM 973 C C . GLN A 1 126 ? -15.078 -1.081 -2.787 1 83.75 126 GLN A C 1
ATOM 975 O O . GLN A 1 126 ? -14.68 0.075 -2.93 1 83.75 126 GLN A O 1
ATOM 980 N N . LEU A 1 127 ? -14.359 -2.182 -2.797 1 84.81 127 LEU A N 1
ATOM 981 C CA . LEU A 1 127 ? -12.93 -2.123 -3.107 1 84.81 127 LEU A CA 1
ATOM 982 C C . LEU A 1 127 ? -12.68 -2.428 -4.578 1 84.81 127 LEU A C 1
ATOM 984 O O . LEU A 1 127 ? -13.312 -3.324 -5.148 1 84.81 127 LEU A O 1
ATOM 988 N N . GLY A 1 128 ? -11.836 -1.617 -5.148 1 84.38 128 GLY A N 1
ATOM 989 C CA . GLY A 1 128 ? -11.344 -1.866 -6.496 1 84.38 128 GLY A CA 1
ATOM 990 C C . GLY A 1 128 ? -9.844 -1.673 -6.637 1 84.38 128 GLY A C 1
ATOM 991 O O . GLY A 1 128 ? -9.172 -1.283 -5.676 1 84.38 128 GLY A O 1
ATOM 992 N N . TRP A 1 129 ? -9.367 -2.115 -7.809 1 86.31 129 TRP A N 1
ATOM 993 C CA . TRP A 1 129 ? -7.945 -1.979 -8.078 1 86.31 129 TRP A CA 1
ATOM 994 C C . TRP A 1 129 ? -7.699 -1.618 -9.539 1 86.31 129 TRP A C 1
ATOM 996 O O . TRP A 1 129 ? -8.469 -2.008 -10.422 1 86.31 129 TRP A O 1
ATOM 1006 N N . ILE A 1 130 ? -6.707 -0.803 -9.625 1 83.31 130 ILE A N 1
ATOM 1007 C CA . ILE A 1 130 ? -6.316 -0.454 -10.984 1 83.31 130 ILE A CA 1
ATOM 1008 C C . ILE A 1 130 ? -4.801 -0.573 -11.133 1 83.31 130 ILE A C 1
ATOM 1010 O O . ILE A 1 130 ? -4.055 -0.298 -10.188 1 83.31 130 ILE A O 1
ATOM 1014 N N . ARG A 1 131 ? -4.457 -1.137 -12.297 1 79.38 131 ARG A N 1
ATOM 1015 C CA . ARG A 1 131 ? -3.031 -1.229 -12.586 1 79.38 131 ARG A CA 1
ATOM 1016 C C . ARG A 1 131 ? -2.469 0.127 -13.008 1 79.38 131 ARG A C 1
ATOM 1018 O O . ARG A 1 131 ? -3.072 0.832 -13.82 1 79.38 131 ARG A O 1
ATOM 1025 N N . GLY A 1 132 ? -1.571 0.71 -12.219 1 66 132 GLY A N 1
ATOM 1026 C CA . GLY A 1 132 ? -0.917 1.965 -12.555 1 66 132 GLY A CA 1
ATOM 1027 C C . GLY A 1 132 ? 0.224 1.797 -13.539 1 66 132 GLY A C 1
ATOM 1028 O O . GLY A 1 132 ? 0.816 0.72 -13.633 1 66 132 GLY A O 1
ATOM 1029 N N . SER A 1 133 ? 0.196 2.412 -14.781 1 50.94 133 SER A N 1
ATOM 1030 C CA . SER A 1 133 ? 1.389 2.406 -15.625 1 50.94 133 SER A CA 1
ATOM 1031 C C . SER A 1 133 ? 2.543 3.141 -14.945 1 50.94 133 SER A C 1
ATOM 1033 O O . SER A 1 133 ? 2.34 4.18 -14.312 1 50.94 133 SER A O 1
ATOM 1035 N N . CYS A 1 134 ? 3.598 2.426 -14.438 1 46.78 134 CYS A N 1
ATOM 1036 C CA . CYS A 1 134 ? 4.777 3.137 -13.953 1 46.78 134 CYS A CA 1
ATOM 1037 C C . CYS A 1 134 ? 5.008 4.414 -14.75 1 46.78 134 CYS A C 1
ATOM 1039 O O . CYS A 1 134 ? 5.707 5.32 -14.289 1 46.78 134 CYS A O 1
ATOM 1041 N N . SER A 1 135 ? 4.965 4.434 -16.016 1 42.81 135 SER A N 1
ATOM 1042 C CA . SER A 1 135 ? 5.383 5.633 -16.734 1 42.81 135 SER A CA 1
ATOM 1043 C C . SER A 1 135 ? 4.5 6.824 -16.375 1 42.81 135 SER A C 1
ATOM 1045 O O . SER A 1 135 ? 4.723 7.934 -16.875 1 42.81 135 SER A O 1
ATOM 1047 N N . ARG A 1 136 ? 3.301 6.613 -16.094 1 39.16 136 ARG A N 1
ATOM 1048 C CA . ARG A 1 136 ? 2.486 7.824 -16.047 1 39.16 136 ARG A CA 1
ATOM 1049 C C . ARG A 1 136 ? 2.639 8.531 -14.703 1 39.16 136 ARG A C 1
ATOM 1051 O O . ARG A 1 136 ? 2.678 7.879 -13.656 1 39.16 136 ARG A O 1
ATOM 1058 N N . SER A 1 137 ? 3.166 9.68 -14.695 1 39.53 137 SER A N 1
ATOM 1059 C CA . SER A 1 137 ? 3.129 10.586 -13.547 1 39.53 137 SER A CA 1
ATOM 1060 C C . SER A 1 137 ? 1.763 10.562 -12.875 1 39.53 137 SER A C 1
ATOM 1062 O O . SER A 1 137 ? 0.749 10.281 -13.516 1 39.53 137 SER A O 1
ATOM 1064 N N . SER A 1 138 ? 1.605 10.477 -11.602 1 42.38 138 SER A N 1
ATOM 1065 C CA . SER A 1 138 ? 0.351 10.555 -10.859 1 42.38 138 SER A CA 1
ATOM 1066 C C . SER A 1 138 ? -0.722 11.281 -11.664 1 42.38 138 SER A C 1
ATOM 1068 O O . SER A 1 138 ? -1.907 11.211 -11.328 1 42.38 138 SER A O 1
ATOM 1070 N N . LYS A 1 139 ? -0.273 12.016 -12.578 1 42.31 139 LYS A N 1
ATOM 1071 C CA . LYS A 1 139 ? -1.19 12.914 -13.281 1 42.31 139 LYS A CA 1
ATOM 1072 C C . LYS A 1 139 ? -2.164 12.133 -14.156 1 42.31 139 LYS A C 1
ATOM 1074 O O . LYS A 1 139 ? -3.332 12.5 -14.281 1 42.31 139 LYS A O 1
ATOM 1079 N N . SER A 1 140 ? -1.66 11.211 -14.984 1 40.75 140 SER A N 1
ATOM 1080 C CA . SER A 1 140 ? -2.463 10.586 -16.031 1 40.75 140 SER A CA 1
ATOM 1081 C C . SER A 1 140 ? -3.506 9.648 -15.445 1 40.75 140 SER A C 1
ATOM 1083 O O . SER A 1 140 ? -4.367 9.141 -16.156 1 40.75 140 SER A O 1
ATOM 1085 N N . ILE A 1 141 ? -3.289 8.961 -14.477 1 43.44 141 ILE A N 1
ATOM 1086 C CA . ILE A 1 141 ? -4.258 8.016 -13.922 1 43.44 141 ILE A CA 1
ATOM 1087 C C . ILE A 1 141 ? -5.617 8.703 -13.773 1 43.44 141 ILE A C 1
ATOM 1089 O O . ILE A 1 141 ? -6.652 8.039 -13.75 1 43.44 141 ILE A O 1
ATOM 1093 N N . MET A 1 142 ? -5.688 10.023 -13.727 1 39.47 142 MET A N 1
ATOM 1094 C CA . MET A 1 142 ? -6.902 10.805 -13.508 1 39.47 142 MET A CA 1
ATOM 1095 C C . MET A 1 142 ? -7.828 10.727 -14.719 1 39.47 142 MET A C 1
ATOM 1097 O O . MET A 1 142 ? -9.039 10.922 -14.594 1 39.47 142 MET A O 1
ATOM 1101 N N . SER A 1 143 ? -7.254 10.695 -15.766 1 37.28 143 SER A N 1
ATOM 1102 C CA . SER A 1 143 ? -8.148 10.922 -16.906 1 37.28 143 SER A CA 1
ATOM 1103 C C . SER A 1 143 ? -9.102 9.742 -17.094 1 37.28 143 SER A C 1
ATOM 1105 O O . SER A 1 143 ? -10.18 9.898 -17.672 1 37.28 143 SER A O 1
ATOM 1107 N N . ASN A 1 144 ? -8.656 8.594 -16.828 1 35.25 144 ASN A N 1
ATOM 1108 C CA . ASN A 1 144 ? -9.523 7.504 -17.266 1 35.25 144 ASN A CA 1
ATOM 1109 C C . ASN A 1 144 ? -10.516 7.105 -16.188 1 35.25 144 ASN A C 1
ATOM 1111 O O . ASN A 1 144 ? -11.055 5.996 -16.219 1 35.25 144 ASN A O 1
ATOM 1115 N N . PHE A 1 145 ? -10.641 7.703 -15.156 1 33.47 145 PHE A N 1
ATOM 1116 C CA . PHE A 1 145 ? -11.742 7.344 -14.266 1 33.47 145 PHE A CA 1
ATOM 1117 C C . PHE A 1 145 ? -13.07 7.836 -14.82 1 33.47 145 PHE A C 1
ATOM 1119 O O . PHE A 1 145 ? -13.203 9.008 -15.188 1 33.47 145 PHE A O 1
ATOM 1126 N N . PRO A 1 146 ? -14 6.957 -15.227 1 33.91 146 PRO A N 1
ATOM 1127 C CA . PRO A 1 146 ? -15.281 7.473 -15.719 1 33.91 146 PRO A CA 1
ATOM 1128 C C . PRO A 1 146 ? -15.961 8.422 -14.734 1 33.91 146 PRO A C 1
ATOM 1130 O O . PRO A 1 146 ? -15.719 8.336 -13.531 1 33.91 146 PRO A O 1
ATOM 1133 N N . MET B 1 1 ? -17.516 9.547 -1.783 1 72.5 1 MET B N 1
ATOM 1134 C CA . MET B 1 1 ? -16.172 9.984 -2.17 1 72.5 1 MET B CA 1
ATOM 1135 C C . MET B 1 1 ? -15.227 8.797 -2.322 1 72.5 1 MET B C 1
ATOM 1137 O O . MET B 1 1 ? -15.32 7.828 -1.568 1 72.5 1 MET B O 1
ATOM 1141 N N . GLU B 1 2 ? -14.367 8.898 -3.344 1 83.56 2 GLU B N 1
ATOM 1142 C CA . GLU B 1 2 ? -13.391 7.844 -3.621 1 83.56 2 GLU B CA 1
ATOM 1143 C C . GLU B 1 2 ? -12.039 8.164 -2.986 1 83.56 2 GLU B C 1
ATOM 1145 O O . GLU B 1 2 ? -11.648 9.328 -2.908 1 83.56 2 GLU B O 1
ATOM 1150 N N . VAL B 1 3 ? -11.453 7.109 -2.484 1 90 3 VAL B N 1
ATOM 1151 C CA . VAL B 1 3 ? -10.094 7.215 -1.97 1 90 3 VAL B CA 1
ATOM 1152 C C . VAL B 1 3 ? -9.188 6.219 -2.693 1 90 3 VAL B C 1
ATOM 1154 O O . VAL B 1 3 ? -9.562 5.059 -2.885 1 90 3 VAL B O 1
ATOM 1157 N N . VAL B 1 4 ? -8.086 6.746 -3.061 1 90.31 4 VAL B N 1
ATOM 1158 C CA . VAL B 1 4 ? -7.121 5.914 -3.77 1 90.31 4 VAL B CA 1
ATOM 1159 C C . VAL B 1 4 ? -5.863 5.746 -2.92 1 90.31 4 VAL B C 1
ATOM 1161 O O . VAL B 1 4 ? -5.281 6.73 -2.463 1 90.31 4 VAL B O 1
ATOM 1164 N N . PHE B 1 5 ? -5.523 4.527 -2.691 1 91.31 5 PHE B N 1
ATOM 1165 C CA . PHE B 1 5 ? -4.238 4.23 -2.068 1 91.31 5 PHE B CA 1
ATOM 1166 C C . PHE B 1 5 ? -3.172 3.971 -3.127 1 91.31 5 PHE B C 1
ATOM 1168 O O . PHE B 1 5 ? -3.234 2.973 -3.848 1 91.31 5 PHE B O 1
ATOM 1175 N N . ASP B 1 6 ? -2.189 4.863 -3.146 1 90.5 6 ASP B N 1
ATOM 1176 C CA . ASP B 1 6 ? -1.198 4.832 -4.219 1 90.5 6 ASP B CA 1
ATOM 1177 C C . ASP B 1 6 ? 0.217 4.73 -3.656 1 90.5 6 ASP B C 1
ATOM 1179 O O . ASP B 1 6 ? 0.805 5.734 -3.252 1 90.5 6 ASP B O 1
ATOM 1183 N N . SER B 1 7 ? 0.784 3.594 -3.719 1 86.75 7 SER B N 1
ATOM 1184 C CA . SER B 1 7 ? 2.121 3.344 -3.191 1 86.75 7 SER B CA 1
ATOM 1185 C C . SER B 1 7 ? 3.184 4.066 -4.012 1 86.75 7 SER B C 1
ATOM 1187 O O . SER B 1 7 ? 4.332 4.188 -3.582 1 86.75 7 SER B O 1
ATOM 1189 N N . GLY B 1 8 ? 2.84 4.57 -5.195 1 87.25 8 GLY B N 1
ATOM 1190 C CA . GLY B 1 8 ? 3.795 5.262 -6.043 1 87.25 8 GLY B CA 1
ATOM 1191 C C . GLY B 1 8 ? 3.889 6.75 -5.75 1 87.25 8 GLY B C 1
ATOM 1192 O O . GLY B 1 8 ? 4.766 7.438 -6.277 1 87.25 8 GLY B O 1
ATOM 1193 N N . SER B 1 9 ? 2.957 7.223 -4.91 1 90.69 9 SER B N 1
ATOM 1194 C CA . SER B 1 9 ? 2.949 8.641 -4.547 1 90.69 9 SER B CA 1
ATOM 1195 C C . SER B 1 9 ? 3.643 8.867 -3.207 1 90.69 9 SER B C 1
ATOM 1197 O O . SER B 1 9 ? 3.316 8.211 -2.213 1 90.69 9 SER B O 1
ATOM 1199 N N . THR B 1 10 ? 4.578 9.727 -3.234 1 94.06 10 THR B N 1
ATOM 1200 C CA . THR B 1 10 ? 5.289 10.055 -2.004 1 94.06 10 THR B CA 1
ATOM 1201 C C . THR B 1 10 ? 4.363 10.758 -1.017 1 94.06 10 THR B C 1
ATOM 1203 O O . THR B 1 10 ? 4.324 10.406 0.164 1 94.06 10 THR B O 1
ATOM 1206 N N . TYR B 1 11 ? 3.561 11.656 -1.55 1 96.12 11 TYR B N 1
ATOM 1207 C CA . TYR B 1 11 ? 2.715 12.508 -0.723 1 96.12 11 TYR B CA 1
ATOM 1208 C C . TYR B 1 11 ? 1.256 12.07 -0.811 1 96.12 11 TYR B C 1
ATOM 1210 O O . TYR B 1 11 ? 0.896 11.242 -1.651 1 96.12 11 TYR B O 1
ATOM 1218 N N . THR B 1 12 ? 0.537 12.617 0.05 1 95.81 12 THR B N 1
ATOM 1219 C CA . THR B 1 12 ? -0.917 12.508 0.008 1 95.81 12 THR B CA 1
ATOM 1220 C C . THR B 1 12 ? -1.533 13.734 -0.661 1 95.81 12 THR B C 1
ATOM 1222 O O . THR B 1 12 ? -1.026 14.844 -0.516 1 95.81 12 THR B O 1
ATOM 1225 N N . TYR B 1 13 ? -2.637 13.445 -1.374 1 95.75 13 TYR B N 1
ATOM 1226 C CA . TYR B 1 13 ? -3.361 14.516 -2.051 1 95.75 13 TYR B CA 1
ATOM 1227 C C . TYR B 1 13 ? -4.836 14.508 -1.664 1 95.75 13 TYR B C 1
ATOM 1229 O O . TYR B 1 13 ? -5.516 13.492 -1.822 1 95.75 13 TYR B O 1
ATOM 1237 N N . PHE B 1 14 ? -5.219 15.648 -1.209 1 94.19 14 PHE B N 1
ATOM 1238 C CA . PHE B 1 14 ? -6.629 15.781 -0.868 1 94.19 14 PHE B CA 1
ATOM 1239 C C . PHE B 1 14 ? -7.363 16.609 -1.911 1 94.19 14 PHE B C 1
ATOM 1241 O O . PHE B 1 14 ? -6.801 17.562 -2.469 1 94.19 14 PHE B O 1
ATOM 1248 N N . ALA B 1 15 ? -8.609 16.203 -2.078 1 92.06 15 ALA B N 1
ATOM 1249 C CA . ALA B 1 15 ? -9.492 17.047 -2.877 1 92.06 15 ALA B CA 1
ATOM 1250 C C . ALA B 1 15 ? -9.664 18.422 -2.236 1 92.06 15 ALA B C 1
ATOM 1252 O O . ALA B 1 15 ? -9.227 18.641 -1.102 1 92.06 15 ALA B O 1
ATOM 1253 N N . ALA B 1 16 ? -10.297 19.281 -2.922 1 91.81 16 ALA B N 1
ATOM 1254 C CA . ALA B 1 16 ? -10.328 20.688 -2.557 1 91.81 16 ALA B CA 1
ATOM 1255 C C . ALA B 1 16 ? -10.883 20.891 -1.147 1 91.81 16 ALA B C 1
ATOM 1257 O O . ALA B 1 16 ? -10.242 21.516 -0.302 1 91.81 16 ALA B O 1
ATOM 1258 N N . GLN B 1 17 ? -12.031 20.344 -0.87 1 91.19 17 GLN B N 1
ATOM 1259 C CA . GLN B 1 17 ? -12.695 20.625 0.401 1 91.19 17 GLN B CA 1
ATOM 1260 C C . GLN B 1 17 ? -11.93 20 1.566 1 91.19 17 GLN B C 1
ATOM 1262 O O . GLN B 1 17 ? -11.602 20.688 2.535 1 91.19 17 GLN B O 1
ATOM 1267 N N . PRO B 1 18 ? -11.562 18.719 1.42 1 92.81 18 PRO B N 1
ATOM 1268 C CA . PRO B 1 18 ? -10.797 18.172 2.541 1 92.81 18 PRO B CA 1
ATOM 1269 C C . PRO B 1 18 ? -9.438 18.859 2.713 1 92.81 18 PRO B C 1
ATOM 1271 O O . PRO B 1 18 ? -8.945 18.984 3.836 1 92.81 18 PRO B O 1
ATOM 1274 N N . TYR B 1 19 ? -8.844 19.312 1.67 1 95.06 19 TYR B N 1
ATOM 1275 C CA . TYR B 1 19 ? -7.559 20 1.786 1 95.06 19 TYR B CA 1
ATOM 1276 C C . TYR B 1 19 ? -7.715 21.312 2.539 1 95.06 19 TYR B C 1
ATOM 1278 O O . TYR B 1 19 ? -6.969 21.578 3.482 1 95.06 19 TYR B O 1
ATOM 1286 N N . GLN B 1 20 ? -8.664 22.109 2.148 1 94.62 20 GLN B N 1
ATOM 1287 C CA . GLN B 1 20 ? -8.891 23.391 2.795 1 94.62 20 GLN B CA 1
ATOM 1288 C C . GLN B 1 20 ? -9.219 23.219 4.273 1 94.62 20 GLN B C 1
ATOM 1290 O O . GLN B 1 20 ? -8.734 23.969 5.117 1 94.62 20 GLN B O 1
ATOM 1295 N N . ALA B 1 21 ? -10.07 22.234 4.516 1 94.38 21 ALA B N 1
ATOM 1296 C CA . ALA B 1 21 ? -10.414 21.969 5.906 1 94.38 21 ALA B CA 1
ATOM 1297 C C . ALA B 1 21 ? -9.18 21.609 6.719 1 94.38 21 ALA B C 1
ATOM 1299 O O . ALA B 1 21 ? -9.023 22.047 7.859 1 94.38 21 ALA B O 1
ATOM 1300 N N . THR B 1 22 ? -8.328 20.797 6.148 1 96.19 22 THR B N 1
ATOM 1301 C CA . THR B 1 22 ? -7.098 20.375 6.809 1 96.19 22 THR B CA 1
ATOM 1302 C C . THR B 1 22 ? -6.188 21.578 7.082 1 96.19 22 THR B C 1
ATOM 1304 O O . THR B 1 22 ? -5.723 21.766 8.211 1 96.19 22 THR B O 1
ATOM 1307 N N . VAL B 1 23 ? -5.961 22.359 6.094 1 96.69 23 VAL B N 1
ATOM 1308 C CA . VAL B 1 23 ? -5.078 23.5 6.215 1 96.69 23 VAL B CA 1
ATOM 1309 C C . VAL B 1 23 ? -5.621 24.469 7.27 1 96.69 23 VAL B C 1
ATOM 1311 O O . VAL B 1 23 ? -4.871 24.953 8.125 1 96.69 23 VAL B O 1
ATOM 1314 N N . SER B 1 24 ? -6.883 24.719 7.223 1 95.75 24 SER B N 1
ATOM 1315 C CA . SER B 1 24 ? -7.504 25.609 8.188 1 95.75 24 SER B CA 1
ATOM 1316 C C . SER B 1 24 ? -7.348 25.094 9.609 1 95.75 24 SER B C 1
ATOM 1318 O O . SER B 1 24 ? -7.031 25.859 10.531 1 95.75 24 SER B O 1
ATOM 1320 N N . ALA B 1 25 ? -7.574 23.812 9.773 1 94.56 25 ALA B N 1
ATOM 1321 C CA . ALA B 1 25 ? -7.453 23.203 11.094 1 94.56 25 ALA B CA 1
ATOM 1322 C C . ALA B 1 25 ? -6.023 23.297 11.617 1 94.56 25 ALA B C 1
ATOM 1324 O O . ALA B 1 25 ? -5.801 23.594 12.789 1 94.56 25 ALA B O 1
ATOM 1325 N N . LEU B 1 26 ? -5.098 23.062 10.781 1 95.38 26 LEU B N 1
ATOM 1326 C CA . LEU B 1 26 ? -3.695 23.109 11.18 1 95.38 26 LEU B CA 1
ATOM 1327 C C . LEU B 1 26 ? -3.289 24.516 11.578 1 95.38 26 LEU B C 1
ATOM 1329 O O . LEU B 1 26 ? -2.648 24.719 12.609 1 95.38 26 LEU B O 1
ATOM 1333 N N . LYS B 1 27 ? -3.654 25.422 10.812 1 93.19 27 LYS B N 1
ATOM 1334 C CA . LYS B 1 27 ? -3.285 26.812 11.094 1 93.19 27 LYS B CA 1
ATOM 1335 C C . LYS B 1 27 ? -3.943 27.312 12.375 1 93.19 27 LYS B C 1
ATOM 1337 O O . LYS B 1 27 ? -3.336 28.062 13.141 1 93.19 27 LYS B O 1
ATOM 1342 N N . ALA B 1 28 ? -5.141 26.859 12.641 1 92.62 28 ALA B N 1
ATOM 1343 C CA . ALA B 1 28 ? -5.879 27.297 13.828 1 92.62 28 ALA B CA 1
ATOM 1344 C C . ALA B 1 28 ? -5.277 26.703 15.094 1 92.62 28 ALA B C 1
ATOM 1346 O O . ALA B 1 28 ? -5.344 27.312 16.172 1 92.62 28 ALA B O 1
ATOM 1347 N N . GLY B 1 29 ? -4.707 25.5 14.969 1 90.12 29 GLY B N 1
ATOM 1348 C CA . GLY B 1 29 ? -4.266 24.781 16.156 1 90.12 29 GLY B CA 1
ATOM 1349 C C . GLY B 1 29 ? -2.771 24.875 16.391 1 90.12 29 GLY B C 1
ATOM 1350 O O . GLY B 1 29 ? -2.262 24.375 17.391 1 90.12 29 GLY B O 1
ATOM 1351 N N . LEU B 1 30 ? -2.072 25.5 15.594 1 91.06 30 LEU B N 1
ATOM 1352 C CA . LEU B 1 30 ? -0.616 25.469 15.656 1 91.06 30 LEU B CA 1
ATOM 1353 C C . LEU B 1 30 ? -0.105 26.391 16.75 1 91.06 30 LEU B C 1
ATOM 1355 O O . LEU B 1 30 ? -0.657 27.469 16.969 1 91.06 30 LEU B O 1
ATOM 1359 N N . SER B 1 31 ? 0.862 25.938 17.375 1 87.5 31 SER B N 1
ATOM 1360 C CA . SER B 1 31 ? 1.538 26.703 18.406 1 87.5 31 SER B CA 1
ATOM 1361 C C . SER B 1 31 ? 2.062 28.031 17.859 1 87.5 31 SER B C 1
ATOM 1363 O O . SER B 1 31 ? 2.51 28.094 16.703 1 87.5 31 SER B O 1
ATOM 1365 N N . LYS B 1 32 ? 2.195 29.047 18.703 1 89 32 LYS B N 1
ATOM 1366 C CA . LYS B 1 32 ? 2.729 30.359 18.344 1 89 32 LYS B CA 1
ATOM 1367 C C . LYS B 1 32 ? 4.23 30.281 18.078 1 89 32 LYS B C 1
ATOM 1369 O O . LYS B 1 32 ? 4.801 31.172 17.453 1 89 32 LYS B O 1
ATOM 1374 N N . SER B 1 33 ? 4.82 29.188 18.531 1 91.81 33 SER B N 1
ATOM 1375 C CA . SER B 1 33 ? 6.266 29.047 18.375 1 91.81 33 SER B CA 1
ATOM 1376 C C . SER B 1 33 ? 6.637 28.688 16.938 1 91.81 33 SER B C 1
ATOM 1378 O O . SER B 1 33 ? 7.805 28.766 16.562 1 91.81 33 SER B O 1
ATOM 1380 N N . LEU B 1 34 ? 5.707 28.344 16.156 1 96.94 34 LEU B N 1
ATOM 1381 C CA . LEU B 1 34 ? 5.957 27.984 14.773 1 96.94 34 LEU B CA 1
ATOM 1382 C C . LEU B 1 34 ? 5.512 29.109 13.836 1 96.94 34 LEU B C 1
ATOM 1384 O O . LEU B 1 34 ? 4.422 29.656 13.992 1 96.94 34 LEU B O 1
ATOM 1388 N N . LYS B 1 35 ? 6.355 29.469 12.906 1 97 35 LYS B N 1
ATOM 1389 C CA . LYS B 1 35 ? 6.051 30.5 11.922 1 97 35 LYS B CA 1
ATOM 1390 C C . LYS B 1 35 ? 6.047 29.922 10.508 1 97 35 LYS B C 1
ATOM 1392 O O . LYS B 1 35 ? 6.953 29.172 10.133 1 97 35 LYS B O 1
ATOM 1397 N N . GLU B 1 36 ? 5.02 30.234 9.766 1 97.62 36 GLU B N 1
ATOM 1398 C CA . GLU B 1 36 ? 4.984 29.797 8.375 1 97.62 36 GLU B CA 1
ATOM 1399 C C . GLU B 1 36 ? 6.172 30.344 7.594 1 97.62 36 GLU B C 1
ATOM 1401 O O . GLU B 1 36 ? 6.543 31.516 7.758 1 97.62 36 GLU B O 1
ATOM 1406 N N . VAL B 1 37 ? 6.754 29.516 6.766 1 98.38 37 VAL B N 1
ATOM 1407 C CA . VAL B 1 37 ? 7.926 29.906 5.992 1 98.38 37 VAL B CA 1
ATOM 1408 C C . VAL B 1 37 ? 7.844 29.312 4.586 1 98.38 37 VAL B C 1
ATOM 1410 O O . VAL B 1 37 ? 7.238 28.266 4.387 1 98.38 37 VAL B O 1
ATOM 1413 N N . SER B 1 38 ? 8.391 30.016 3.623 1 97.88 38 SER B N 1
ATOM 1414 C CA . SER B 1 38 ? 8.516 29.469 2.279 1 97.88 38 SER B CA 1
ATOM 1415 C C . SER B 1 38 ? 9.594 28.391 2.223 1 97.88 38 SER B C 1
ATOM 1417 O O . SER B 1 38 ? 10.648 28.531 2.855 1 97.88 38 SER B O 1
ATOM 1419 N N . ASP B 1 39 ? 9.328 27.375 1.51 1 98.25 39 ASP B N 1
ATOM 1420 C CA . ASP B 1 39 ? 10.273 26.281 1.255 1 98.25 39 ASP B CA 1
ATOM 1421 C C . ASP B 1 39 ? 10.102 25.734 -0.158 1 98.25 39 ASP B C 1
ATOM 1423 O O . ASP B 1 39 ? 8.984 25.453 -0.593 1 98.25 39 ASP B O 1
ATOM 1427 N N . VAL B 1 40 ? 11.227 25.594 -0.819 1 97.62 40 VAL B N 1
ATOM 1428 C CA . VAL B 1 40 ? 11.164 25.172 -2.217 1 97.62 40 VAL B CA 1
ATOM 1429 C C . VAL B 1 40 ? 10.664 23.734 -2.311 1 97.62 40 VAL B C 1
ATOM 1431 O O . VAL B 1 40 ? 10.148 23.312 -3.35 1 97.62 40 VAL B O 1
ATOM 1434 N N . SER B 1 41 ? 10.758 23 -1.236 1 96.69 41 SER B N 1
ATOM 1435 C CA . SER B 1 41 ? 10.453 21.562 -1.247 1 96.69 41 SER B CA 1
ATOM 1436 C C . SER B 1 41 ? 8.953 21.328 -1.234 1 96.69 41 SER B C 1
ATOM 1438 O O . SER B 1 41 ? 8.461 20.406 -1.895 1 96.69 41 SER B O 1
ATOM 1440 N N . LEU B 1 42 ? 8.227 22.078 -0.482 1 97.81 42 LEU B N 1
ATOM 1441 C CA . LEU B 1 42 ? 6.793 21.859 -0.291 1 97.81 42 LEU B CA 1
ATOM 1442 C C . LEU B 1 42 ? 6.066 23.188 -0.05 1 97.81 42 LEU B C 1
ATOM 1444 O O . LEU B 1 42 ? 6.656 24.141 0.464 1 97.81 42 LEU B O 1
ATOM 1448 N N . PRO B 1 43 ? 4.785 23.156 -0.311 1 97.25 43 PRO B N 1
ATOM 1449 C CA . PRO B 1 43 ? 4.078 24.438 -0.374 1 97.25 43 PRO B CA 1
ATOM 1450 C C . PRO B 1 43 ? 3.762 25 1.009 1 97.25 43 PRO B C 1
ATOM 1452 O O . PRO B 1 43 ? 3.604 26.219 1.16 1 97.25 43 PRO B O 1
ATOM 1455 N N . LEU B 1 44 ? 3.576 24.281 1.976 1 98.19 44 LEU B N 1
ATOM 1456 C CA . LEU B 1 44 ? 3.209 24.75 3.305 1 98.19 44 LEU B CA 1
ATOM 1457 C C . LEU B 1 44 ? 4.18 24.219 4.355 1 98.19 44 LEU B C 1
ATOM 1459 O O . LEU B 1 44 ? 4.191 23.031 4.652 1 98.19 44 LEU B O 1
ATOM 1463 N N . CYS B 1 45 ? 4.93 25.156 4.906 1 98.44 45 CYS B N 1
ATOM 1464 C CA . CYS B 1 45 ? 5.98 24.797 5.852 1 98.44 45 CYS B CA 1
ATOM 1465 C C . CYS B 1 45 ? 6.016 25.766 7.02 1 98.44 45 CYS B C 1
ATOM 1467 O O . CYS B 1 45 ? 5.5 26.891 6.918 1 98.44 45 CYS B O 1
ATOM 1469 N N . TRP B 1 46 ? 6.672 25.312 8.078 1 98.5 46 TRP B N 1
ATOM 1470 C CA . TRP B 1 46 ? 6.848 26.109 9.289 1 98.5 46 TRP B CA 1
ATOM 1471 C C . TRP B 1 46 ? 8.266 25.969 9.828 1 98.5 46 TRP B C 1
ATOM 1473 O O . TRP B 1 46 ? 8.891 24.906 9.688 1 98.5 46 TRP B O 1
ATOM 1483 N N . LYS B 1 47 ? 8.75 26.969 10.406 1 98.19 47 LYS B N 1
ATOM 1484 C CA . LYS B 1 47 ? 10.039 26.938 11.094 1 98.19 47 LYS B CA 1
ATOM 1485 C C . LYS B 1 47 ? 9.867 27.219 12.586 1 98.19 47 LYS B C 1
ATOM 1487 O O . LYS B 1 47 ? 8.922 27.891 12.992 1 98.19 47 LYS B O 1
ATOM 1492 N N . GLY B 1 48 ? 10.703 26.672 13.383 1 96.81 48 GLY B N 1
ATOM 1493 C CA . GLY B 1 48 ? 10.797 26.953 14.805 1 96.81 48 GLY B CA 1
ATOM 1494 C C . GLY B 1 48 ? 11.984 27.828 15.156 1 96.81 48 GLY B C 1
ATOM 1495 O O . GLY B 1 48 ? 12.555 28.484 14.281 1 96.81 48 GLY B O 1
ATOM 1496 N N . GLN B 1 49 ? 12.242 27.906 16.469 1 95.81 49 GLN B N 1
ATOM 1497 C CA . GLN B 1 49 ? 13.383 28.688 16.922 1 95.81 49 GLN B CA 1
ATOM 1498 C C . GLN B 1 49 ? 14.695 28.078 16.453 1 95.81 49 GLN B C 1
ATOM 1500 O O . GLN B 1 49 ? 15.656 28.797 16.156 1 95.81 49 GLN B O 1
ATOM 1505 N N . LYS B 1 50 ? 14.719 26.812 16.438 1 96.69 50 LYS B N 1
ATOM 1506 C CA . LYS B 1 50 ? 15.836 26.047 15.898 1 96.69 50 LYS B CA 1
ATOM 1507 C C . LYS B 1 50 ? 15.391 25.156 14.742 1 96.69 50 LYS B C 1
ATOM 1509 O O . LYS B 1 50 ? 14.195 24.875 14.586 1 96.69 50 LYS B O 1
ATOM 1514 N N . VAL B 1 51 ? 16.406 24.734 13.969 1 97.56 51 VAL B N 1
ATOM 1515 C CA . VAL B 1 51 ? 16.094 23.828 12.867 1 97.56 51 VAL B CA 1
ATOM 1516 C C . VAL B 1 51 ? 15.656 22.469 13.414 1 97.56 51 VAL B C 1
ATOM 1518 O O . VAL B 1 51 ? 16.172 22 14.43 1 97.56 51 VAL B O 1
ATOM 1521 N N . PHE B 1 52 ? 14.758 21.844 12.758 1 98.31 52 PHE B N 1
ATOM 1522 C CA . PHE B 1 52 ? 14.312 20.516 13.141 1 98.31 52 PHE B CA 1
ATOM 1523 C C . PHE B 1 52 ? 15.133 19.438 12.445 1 98.31 52 PHE B C 1
ATOM 1525 O O . PHE B 1 52 ? 15.469 19.578 11.266 1 98.31 52 PHE B O 1
ATOM 1532 N N . LYS B 1 53 ? 15.414 18.391 13.094 1 98.06 53 LYS B N 1
ATOM 1533 C CA . LYS B 1 53 ? 16.125 17.266 12.508 1 98.06 53 LYS B CA 1
ATOM 1534 C C . LYS B 1 53 ? 15.164 16.141 12.133 1 98.06 53 LYS B C 1
ATOM 1536 O O . LYS B 1 53 ? 15.461 15.328 11.25 1 98.06 53 LYS B O 1
ATOM 1541 N N . SER B 1 54 ? 14.039 16.078 12.852 1 98.19 54 SER B N 1
ATOM 1542 C CA . SER B 1 54 ? 13.039 15.039 12.609 1 98.19 54 SER B CA 1
ATOM 1543 C C . SER B 1 54 ? 11.648 15.5 13.039 1 98.19 54 SER B C 1
ATOM 1545 O O . SER B 1 54 ? 11.516 16.484 13.773 1 98.19 54 SER B O 1
ATOM 1547 N N . VAL B 1 55 ? 10.719 14.766 12.617 1 98.12 55 VAL B N 1
ATOM 1548 C CA . VAL B 1 55 ? 9.336 15.086 12.961 1 98.12 55 VAL B CA 1
ATOM 1549 C C . VAL B 1 55 ? 9.117 14.906 14.461 1 98.12 55 VAL B C 1
ATOM 1551 O O . VAL B 1 55 ? 8.297 15.609 15.062 1 98.12 55 VAL B O 1
ATOM 1554 N N . SER B 1 56 ? 9.844 14.039 15.094 1 97.62 56 SER B N 1
ATOM 1555 C CA . SER B 1 56 ? 9.695 13.773 16.516 1 97.62 56 SER B CA 1
ATOM 1556 C C . SER B 1 56 ? 9.922 15.031 17.344 1 97.62 56 SER B C 1
ATOM 1558 O O . SER B 1 56 ? 9.375 15.164 18.438 1 97.62 56 SER B O 1
ATOM 1560 N N . GLU B 1 57 ? 10.617 15.938 16.859 1 97.25 57 GLU B N 1
ATOM 1561 C CA . GLU B 1 57 ? 10.953 17.172 17.578 1 97.25 57 GLU B CA 1
ATOM 1562 C C . GLU B 1 57 ? 9.805 18.172 17.531 1 97.25 57 GLU B C 1
ATOM 1564 O O . GLU B 1 57 ? 9.773 19.109 18.312 1 97.25 57 GLU B O 1
ATOM 1569 N N . VAL B 1 58 ? 8.859 17.922 16.656 1 97.31 58 VAL B N 1
ATOM 1570 C CA . VAL B 1 58 ? 7.879 18.984 16.453 1 97.31 58 VAL B CA 1
ATOM 1571 C C . VAL B 1 58 ? 6.473 18.391 16.438 1 97.31 58 VAL B C 1
ATOM 1573 O O . VAL B 1 58 ? 5.48 19.125 16.469 1 97.31 58 VAL B O 1
ATOM 1576 N N . LYS B 1 59 ? 6.355 17.109 16.484 1 96.62 59 LYS B N 1
ATOM 1577 C CA . LYS B 1 59 ? 5.066 16.453 16.281 1 96.62 59 LYS B CA 1
ATOM 1578 C C . LYS B 1 59 ? 4.059 16.875 17.344 1 96.62 59 LYS B C 1
ATOM 1580 O O . LYS B 1 59 ? 2.857 16.938 17.078 1 96.62 59 LYS B O 1
ATOM 1585 N N . ASN B 1 60 ? 4.477 17.266 18.531 1 95.81 60 ASN B N 1
ATOM 1586 C CA . ASN B 1 60 ? 3.57 17.609 19.625 1 95.81 60 ASN B CA 1
ATOM 1587 C C . ASN B 1 60 ? 2.904 18.969 19.391 1 95.81 60 ASN B C 1
ATOM 1589 O O . ASN B 1 60 ? 1.93 19.297 20.078 1 95.81 60 ASN B O 1
ATOM 1593 N N . ASP B 1 61 ? 3.355 19.719 18.531 1 96.12 61 ASP B N 1
ATOM 1594 C CA . ASP B 1 61 ? 2.74 21 18.172 1 96.12 61 ASP B CA 1
ATOM 1595 C C . ASP B 1 61 ? 1.604 20.797 17.172 1 96.12 61 ASP B C 1
ATOM 1597 O O . ASP B 1 61 ? 0.887 21.75 16.844 1 96.12 61 ASP B O 1
ATOM 1601 N N . PHE B 1 62 ? 1.411 19.594 16.734 1 96.94 62 PHE B N 1
ATOM 1602 C CA . PHE B 1 62 ? 0.407 19.281 15.727 1 96.94 62 PHE B CA 1
ATOM 1603 C C . PHE B 1 62 ? -0.578 18.234 16.25 1 96.94 62 PHE B C 1
ATOM 1605 O O . PHE B 1 62 ? -0.227 17.422 17.109 1 96.94 62 PHE B O 1
ATOM 1612 N N . LYS B 1 63 ? -1.721 18.297 15.695 1 95.81 63 LYS B N 1
ATOM 1613 C CA . LYS B 1 63 ? -2.758 17.344 16.094 1 95.81 63 LYS B CA 1
ATOM 1614 C C . LYS B 1 63 ? -2.961 16.266 15.016 1 95.81 63 LYS B C 1
ATOM 1616 O O . LYS B 1 63 ? -2.625 16.484 13.852 1 95.81 63 LYS B O 1
ATOM 1621 N N . SER B 1 64 ? -3.523 15.164 15.492 1 95.5 64 SER B N 1
ATOM 1622 C CA . SER B 1 64 ? -3.928 14.148 14.523 1 95.5 64 SER B CA 1
ATOM 1623 C C . SER B 1 64 ? -5.059 14.656 13.633 1 95.5 64 SER B C 1
ATOM 1625 O O . SER B 1 64 ? -5.906 15.438 14.078 1 95.5 64 SER B O 1
ATOM 1627 N N . LEU B 1 65 ? -4.984 14.188 12.406 1 95.25 65 LEU B N 1
ATOM 1628 C CA . LEU B 1 65 ? -6.082 14.422 11.469 1 95.25 65 LEU B CA 1
ATOM 1629 C C . LEU B 1 65 ? -6.984 13.195 11.375 1 95.25 65 LEU B C 1
ATOM 1631 O O . LEU B 1 65 ? -6.543 12.078 11.633 1 95.25 65 LEU B O 1
ATOM 1635 N N . PHE B 1 66 ? -8.281 13.492 11.031 1 92.38 66 PHE B N 1
ATOM 1636 C CA . PHE B 1 66 ? -9.242 12.406 10.906 1 92.38 66 PHE B CA 1
ATOM 1637 C C . PHE B 1 66 ? -9.945 12.461 9.547 1 92.38 66 PHE B C 1
ATOM 1639 O O . PHE B 1 66 ? -10.555 13.469 9.195 1 92.38 66 PHE B O 1
ATOM 1646 N N . LEU B 1 67 ? -9.711 11.352 8.828 1 88.56 67 LEU B N 1
ATOM 1647 C CA . LEU B 1 67 ? -10.359 11.234 7.523 1 88.56 67 LEU B CA 1
ATOM 1648 C C . LEU B 1 67 ? -11.547 10.281 7.594 1 88.56 67 LEU B C 1
ATOM 1650 O O . LEU B 1 67 ? -11.398 9.125 7.996 1 88.56 67 LEU B O 1
ATOM 1654 N N . ASN B 1 68 ? -12.602 10.727 7.184 1 84.25 68 ASN B N 1
ATOM 1655 C CA . ASN B 1 68 ? -13.828 9.938 7.238 1 84.25 68 ASN B CA 1
ATOM 1656 C C . ASN B 1 68 ? -14.047 9.148 5.953 1 84.25 68 ASN B C 1
ATOM 1658 O O . ASN B 1 68 ? -14 9.711 4.859 1 84.25 68 ASN B O 1
ATOM 1662 N N . PHE B 1 69 ? -14.164 7.746 6.074 1 78.25 69 PHE B N 1
ATOM 1663 C CA . PHE B 1 69 ? -14.484 6.859 4.961 1 78.25 69 PHE B CA 1
ATOM 1664 C C . PHE B 1 69 ? -15.922 6.367 5.062 1 78.25 69 PHE B C 1
ATOM 1666 O O . PHE B 1 69 ? -16.172 5.207 5.387 1 78.25 69 PHE B O 1
ATOM 1673 N N . GLY B 1 70 ? -16.812 7.191 4.918 1 70.44 70 GLY B N 1
ATOM 1674 C CA . GLY B 1 70 ? -18.219 6.809 5.039 1 70.44 70 GLY B CA 1
ATOM 1675 C C . GLY B 1 70 ? -18.734 6.863 6.465 1 70.4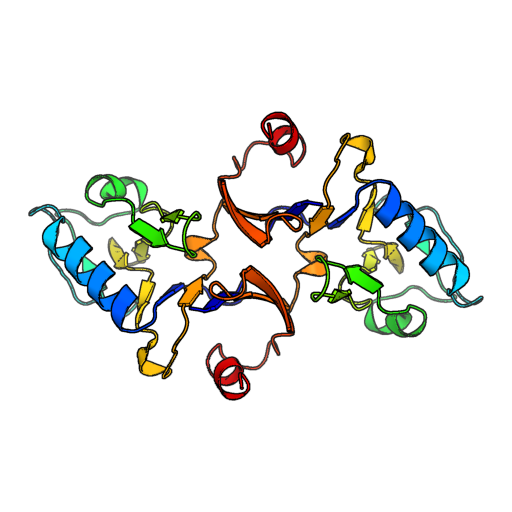4 70 GLY B C 1
ATOM 1676 O O . GLY B 1 70 ? -18.188 7.602 7.293 1 70.44 70 GLY B O 1
ATOM 1677 N N . LYS B 1 71 ? -19.797 6.156 6.82 1 67.94 71 LYS B N 1
ATOM 1678 C CA . LYS B 1 71 ? -20.547 6.312 8.07 1 67.94 71 LYS B CA 1
ATOM 1679 C C . LYS B 1 71 ? -19.781 5.715 9.242 1 67.94 71 LYS B C 1
ATOM 1681 O O . LYS B 1 71 ? -19.781 6.27 10.344 1 67.94 71 LYS B O 1
ATOM 1686 N N . ASN B 1 72 ? -18.953 4.727 8.992 1 70.25 72 ASN B N 1
ATOM 1687 C CA . ASN B 1 72 ? -18.453 4.066 10.195 1 70.25 72 ASN B CA 1
ATOM 1688 C C . ASN B 1 72 ? -16.953 3.824 10.109 1 70.25 72 ASN B C 1
ATOM 1690 O O . ASN B 1 72 ? -16.422 2.92 10.766 1 70.25 72 ASN B O 1
ATOM 1694 N N . SER B 1 73 ? -16.266 4.633 9.25 1 80.81 73 SER B N 1
ATOM 1695 C CA . SER B 1 73 ? -14.828 4.395 9.141 1 80.81 73 SER B CA 1
ATOM 1696 C C . SER B 1 73 ? -14.047 5.703 9.125 1 80.81 73 SER B C 1
ATOM 1698 O O . SER B 1 73 ? -14.297 6.57 8.281 1 80.81 73 SER B O 1
ATOM 1700 N N . VAL B 1 74 ? -13.281 5.863 10.242 1 86.44 74 VAL B N 1
ATOM 1701 C CA . VAL B 1 74 ? -12.445 7.059 10.359 1 86.44 74 VAL B CA 1
ATOM 1702 C C . VAL B 1 74 ? -10.977 6.664 10.422 1 86.44 74 VAL B C 1
ATOM 1704 O O . VAL B 1 74 ? -10.602 5.77 11.188 1 86.44 74 VAL B O 1
ATOM 1707 N N . MET B 1 75 ? -10.219 7.254 9.641 1 87.88 75 MET B N 1
ATOM 1708 C CA . MET B 1 75 ? -8.773 7.023 9.68 1 87.88 75 MET B CA 1
ATOM 1709 C C . MET B 1 75 ? -8.062 8.148 10.43 1 87.88 75 MET B C 1
ATOM 1711 O O . MET B 1 75 ? -8.156 9.312 10.039 1 87.88 75 MET B O 1
ATOM 1715 N N . GLU B 1 76 ? -7.395 7.777 11.461 1 92.06 76 GLU B N 1
ATOM 1716 C CA . GLU B 1 76 ? -6.52 8.742 12.133 1 92.06 76 GLU B CA 1
ATOM 1717 C C . GLU B 1 76 ? -5.176 8.852 11.422 1 92.06 76 GLU B C 1
ATOM 1719 O O . GLU B 1 76 ? -4.562 7.84 11.078 1 92.06 76 GLU B O 1
ATOM 1724 N N . ILE B 1 77 ? -4.762 10.062 11.211 1 95.06 77 ILE B N 1
ATOM 1725 C CA . ILE B 1 77 ? -3.467 10.352 10.609 1 95.06 77 ILE B CA 1
ATOM 1726 C C . ILE B 1 77 ? -2.609 11.148 11.594 1 95.06 77 ILE B C 1
ATOM 1728 O O . ILE B 1 77 ? -2.779 12.359 11.727 1 95.06 77 ILE B O 1
ATOM 1732 N N . PRO B 1 78 ? -1.71 10.492 12.18 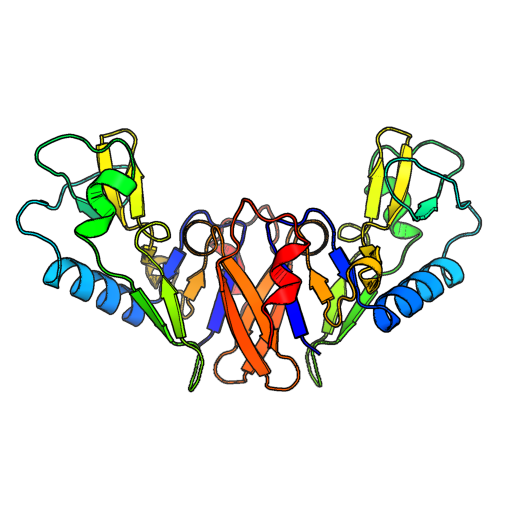1 96.12 78 PRO B N 1
ATOM 1733 C CA . PRO B 1 78 ? -0.861 11.219 13.125 1 96.12 78 PRO B CA 1
ATOM 1734 C C . PRO B 1 78 ? 0.153 12.125 12.43 1 96.12 78 PRO B C 1
ATOM 1736 O O . PRO B 1 78 ? 0.425 11.953 11.234 1 96.12 78 PRO B O 1
ATOM 1739 N N . PRO B 1 79 ? 0.709 12.984 13.156 1 97.44 79 PRO B N 1
ATOM 1740 C CA . PRO B 1 79 ? 1.625 13.969 12.57 1 97.44 79 PRO B CA 1
ATOM 1741 C C . PRO B 1 79 ? 2.777 13.32 11.812 1 97.44 79 PRO B C 1
ATOM 1743 O O . PRO B 1 79 ? 3.197 13.828 10.766 1 97.44 79 PRO B O 1
ATOM 1746 N N . GLU B 1 80 ? 3.223 12.133 12.227 1 97.44 80 GLU B N 1
ATOM 1747 C CA . GLU B 1 80 ? 4.32 11.43 11.562 1 97.44 80 GLU B CA 1
ATOM 1748 C C . GLU B 1 80 ? 3.922 10.992 10.156 1 97.44 80 GLU B C 1
ATOM 1750 O O . GLU B 1 80 ? 4.785 10.688 9.328 1 97.44 80 GLU B O 1
ATOM 1755 N N . ASN B 1 81 ? 2.602 11.008 9.969 1 97.44 81 ASN B N 1
ATOM 1756 C CA . ASN B 1 81 ? 2.119 10.484 8.695 1 97.44 81 ASN B CA 1
ATOM 1757 C C . ASN B 1 81 ? 1.61 11.602 7.785 1 97.44 81 ASN B C 1
ATOM 1759 O O . ASN B 1 81 ? 0.868 11.344 6.836 1 97.44 81 ASN B O 1
ATOM 1763 N N . TYR B 1 82 ? 1.921 12.875 8.188 1 98.25 82 TYR B N 1
ATOM 1764 C CA . TYR B 1 82 ? 1.563 13.922 7.23 1 98.25 82 TYR B CA 1
ATOM 1765 C C . TYR B 1 82 ? 2.559 15.07 7.285 1 98.25 82 TYR B C 1
ATOM 1767 O O . TYR B 1 82 ? 2.439 16.047 6.531 1 98.25 82 TYR B O 1
ATOM 1775 N N . LEU B 1 83 ? 3.584 14.953 8.141 1 98.69 83 LEU B N 1
ATOM 1776 C CA . LEU B 1 83 ? 4.617 15.977 8.219 1 98.69 83 LEU B CA 1
ATOM 1777 C C . LEU B 1 83 ? 5.945 15.453 7.684 1 98.69 83 LEU B C 1
ATOM 1779 O O . LEU B 1 83 ? 6.246 14.266 7.805 1 98.69 83 LEU B O 1
ATOM 1783 N N . ILE B 1 84 ? 6.688 16.422 7.16 1 98.44 84 ILE B N 1
ATOM 1784 C CA . ILE B 1 84 ? 8.023 16.141 6.648 1 98.44 84 ILE B CA 1
ATOM 1785 C C . ILE B 1 84 ? 8.992 17.219 7.133 1 98.44 84 ILE B C 1
ATOM 1787 O O . ILE B 1 84 ? 8.688 18.406 7.059 1 98.44 84 ILE B O 1
ATOM 1791 N N . VAL B 1 85 ? 10.055 16.766 7.582 1 98.69 85 VAL B N 1
ATOM 1792 C CA . VAL B 1 85 ? 11.141 17.703 7.848 1 98.69 85 VAL B CA 1
ATOM 1793 C C . VAL B 1 85 ? 12.102 17.734 6.664 1 98.69 85 VAL B C 1
ATOM 1795 O O . VAL B 1 85 ? 12.617 16.703 6.242 1 98.69 85 VAL B O 1
ATOM 1798 N N . THR B 1 86 ? 12.32 18.875 6.094 1 98.31 86 THR B N 1
ATOM 1799 C CA . THR B 1 86 ? 13.148 19 4.902 1 98.31 86 THR B CA 1
ATOM 1800 C C . THR B 1 86 ? 14.617 19.172 5.277 1 98.31 86 THR B C 1
ATOM 1802 O O . THR B 1 86 ? 14.953 19.328 6.457 1 98.31 86 THR B O 1
ATOM 1805 N N . LYS B 1 87 ? 15.422 19.141 4.289 1 97.69 87 LYS B N 1
ATOM 1806 C CA . LYS B 1 87 ? 16.859 19.312 4.488 1 97.69 87 LYS B CA 1
ATOM 1807 C C . LYS B 1 87 ? 17.156 20.703 5.027 1 97.69 87 LYS B C 1
ATOM 1809 O O . LYS B 1 87 ? 18.25 20.953 5.562 1 97.69 87 LYS B O 1
ATOM 1814 N N . TYR B 1 88 ? 16.25 21.641 4.996 1 98.06 88 TYR B N 1
ATOM 1815 C CA . TYR B 1 88 ? 16.438 23.016 5.453 1 98.06 88 TYR B CA 1
ATOM 1816 C C . TYR B 1 88 ? 16.047 23.156 6.918 1 98.06 88 TYR B C 1
ATOM 1818 O O . TYR B 1 88 ? 16.156 24.25 7.492 1 98.06 88 TYR B O 1
ATOM 1826 N N . GLY B 1 89 ? 15.531 22.109 7.504 1 98.38 89 GLY B N 1
ATOM 1827 C CA . GLY B 1 89 ? 15.188 22.109 8.914 1 98.38 89 GLY B CA 1
ATOM 1828 C C . GLY B 1 89 ? 13.797 22.641 9.188 1 98.38 89 GLY B C 1
ATOM 1829 O O . GLY B 1 89 ? 13.469 23 10.32 1 98.38 89 GLY B O 1
ATOM 1830 N N . ASN B 1 90 ? 13.016 22.828 8.164 1 98.69 90 ASN B N 1
ATOM 1831 C CA . ASN B 1 90 ? 11.609 23.203 8.305 1 98.69 90 ASN B CA 1
ATOM 1832 C C . ASN B 1 90 ? 10.703 21.969 8.367 1 98.69 90 ASN B C 1
ATOM 1834 O O . ASN B 1 90 ? 11.086 20.891 7.922 1 98.69 90 ASN B O 1
ATOM 1838 N N . VAL B 1 91 ? 9.578 22.125 8.969 1 98.62 91 VAL B N 1
ATOM 1839 C CA . VAL B 1 91 ? 8.562 21.078 8.914 1 98.62 91 VAL B CA 1
ATOM 1840 C C . VAL B 1 91 ? 7.461 21.484 7.93 1 98.62 91 VAL B C 1
ATOM 1842 O O . VAL B 1 91 ? 7 22.625 7.941 1 98.62 91 VAL B O 1
ATOM 1845 N N . CYS B 1 92 ? 7.109 20.531 7.09 1 98.69 92 CYS B N 1
ATOM 1846 C CA . CYS B 1 92 ? 6.184 20.844 6.004 1 98.69 92 CYS B CA 1
ATOM 1847 C C . CYS B 1 92 ? 5.02 19.859 5.977 1 98.69 92 CYS B C 1
ATOM 1849 O O . CYS B 1 92 ? 5.148 18.734 6.445 1 98.69 92 CYS B O 1
ATOM 1851 N N . LEU B 1 93 ? 3.957 20.344 5.453 1 98.62 93 LEU B N 1
ATOM 1852 C CA . LEU B 1 93 ? 2.779 19.516 5.262 1 98.62 93 LEU B CA 1
ATOM 1853 C C . LEU B 1 93 ? 2.969 18.578 4.07 1 98.62 93 LEU B C 1
ATOM 1855 O O . LEU B 1 93 ? 3.205 19.031 2.949 1 98.62 93 LEU B O 1
ATOM 1859 N N . GLY B 1 94 ? 2.846 17.281 4.379 1 98.44 94 GLY B N 1
ATOM 1860 C CA . GLY B 1 94 ? 2.99 16.266 3.34 1 98.44 94 GLY B CA 1
ATOM 1861 C C . GLY B 1 94 ? 1.679 15.914 2.668 1 98.44 94 GLY B C 1
ATOM 1862 O O . GLY B 1 94 ? 1.569 14.867 2.025 1 98.44 94 GLY B O 1
ATOM 1863 N N . ILE B 1 95 ? 0.669 16.703 2.91 1 97.44 95 ILE B N 1
ATOM 1864 C CA . ILE B 1 95 ? -0.607 16.625 2.207 1 97.44 95 ILE B CA 1
ATOM 1865 C C . ILE B 1 95 ? -0.73 17.812 1.243 1 97.44 95 ILE B C 1
ATOM 1867 O O . ILE B 1 95 ? -0.725 18.969 1.665 1 97.44 95 ILE B O 1
ATOM 1871 N N . LEU B 1 96 ? -0.839 17.438 -0.017 1 96.75 96 LEU B N 1
ATOM 1872 C CA . LEU B 1 96 ? -0.836 18.453 -1.056 1 96.75 96 LEU B CA 1
ATOM 1873 C C . LEU B 1 96 ? -2.242 18.688 -1.604 1 96.75 96 LEU B C 1
ATOM 1875 O O . LEU B 1 96 ? -3.129 17.844 -1.402 1 96.75 96 LEU B O 1
ATOM 1879 N N . ASP B 1 97 ? -2.357 19.828 -2.236 1 94.94 97 ASP B N 1
ATOM 1880 C CA . ASP B 1 97 ? -3.619 20.219 -2.857 1 94.94 97 ASP B CA 1
ATOM 1881 C C . ASP B 1 97 ? -3.832 19.484 -4.18 1 94.94 97 ASP B C 1
ATOM 1883 O O . ASP B 1 97 ? -3.146 19.766 -5.164 1 94.94 97 ASP B O 1
ATOM 1887 N N . GLY B 1 98 ? -4.836 18.625 -4.23 1 90.5 98 GLY B N 1
ATOM 1888 C CA . GLY B 1 98 ? -5.098 17.844 -5.43 1 90.5 98 GLY B CA 1
ATOM 1889 C C . GLY B 1 98 ? -5.906 18.609 -6.469 1 90.5 98 GLY B C 1
ATOM 1890 O O . GLY B 1 98 ? -6.145 18.094 -7.566 1 90.5 98 GLY B O 1
ATOM 1891 N N . THR B 1 99 ? -6.332 19.766 -6.172 1 80.5 99 THR B N 1
ATOM 1892 C CA . THR B 1 99 ? -7.188 20.531 -7.066 1 80.5 99 THR B CA 1
ATOM 1893 C C . THR B 1 99 ? -6.477 20.812 -8.391 1 80.5 99 THR B C 1
ATOM 1895 O O . THR B 1 99 ? -7.109 20.844 -9.445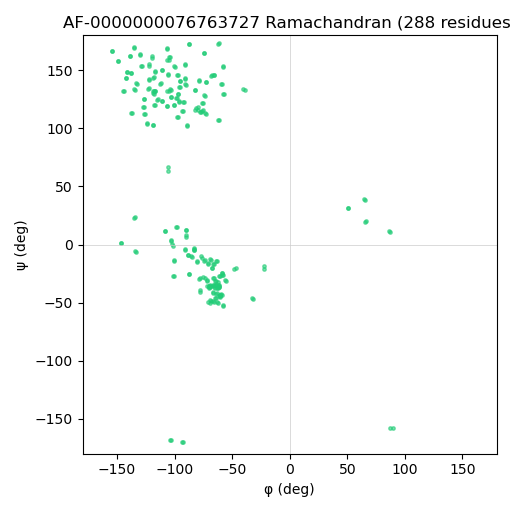 1 80.5 99 THR B O 1
ATOM 1898 N N . ALA B 1 100 ? -5.137 21 -8.188 1 69.62 100 ALA B N 1
ATOM 1899 C CA . ALA B 1 100 ? -4.395 21.328 -9.398 1 69.62 100 ALA B CA 1
ATOM 1900 C C . ALA B 1 100 ? -4.543 20.219 -10.445 1 69.62 100 ALA B C 1
ATOM 1902 O O . ALA B 1 100 ? -4.562 20.5 -11.648 1 69.62 100 ALA B O 1
ATOM 1903 N N . ALA B 1 101 ? -4.773 19.109 -9.961 1 67 101 ALA B N 1
ATOM 1904 C CA . ALA B 1 101 ? -4.93 17.984 -10.875 1 67 101 ALA B CA 1
ATOM 1905 C C . ALA B 1 101 ? -6.406 17.688 -11.133 1 67 101 ALA B C 1
ATOM 1907 O O . ALA B 1 101 ? -6.746 16.656 -11.719 1 67 101 ALA B O 1
ATOM 1908 N N . LYS B 1 102 ? -7.344 18.688 -10.766 1 69.38 102 LYS B N 1
ATOM 1909 C CA . LYS B 1 102 ? -8.789 18.531 -10.906 1 69.38 102 LYS B CA 1
ATOM 1910 C C . LYS B 1 102 ? -9.258 17.219 -10.289 1 69.38 102 LYS B C 1
ATOM 1912 O O . LYS B 1 102 ? -10.141 16.547 -10.828 1 69.38 102 LYS B O 1
ATOM 1917 N N . GLN B 1 103 ? -8.508 16.891 -9.281 1 71.38 103 GLN B N 1
ATOM 1918 C CA . GLN B 1 103 ? -8.812 15.641 -8.602 1 71.38 103 GLN B CA 1
ATOM 1919 C C . GLN B 1 103 ? -10.062 15.773 -7.738 1 71.38 103 GLN B C 1
ATOM 1921 O O . GLN B 1 103 ? -10.211 16.734 -6.988 1 71.38 103 GLN B O 1
ATOM 1926 N N . THR B 1 104 ? -10.992 14.852 -7.91 1 79.38 104 THR B N 1
ATOM 1927 C CA . THR B 1 104 ? -12.219 14.859 -7.129 1 79.38 104 THR B CA 1
ATOM 1928 C C . THR B 1 104 ? -12.164 13.805 -6.027 1 79.38 104 THR B C 1
ATOM 1930 O O . THR B 1 104 ? -13.141 13.609 -5.301 1 79.38 104 THR B O 1
ATOM 1933 N N . PHE B 1 105 ? -11.047 13.195 -5.992 1 86.19 105 PHE B N 1
ATOM 1934 C CA . PHE B 1 105 ? -10.891 12.164 -4.977 1 86.19 105 PHE B CA 1
ATOM 1935 C C . PHE B 1 105 ? -9.602 12.359 -4.195 1 86.19 105 PHE B C 1
ATOM 1937 O O . PHE B 1 105 ? -8.742 13.148 -4.594 1 86.19 105 PHE B O 1
ATOM 1944 N N . ASN B 1 106 ? -9.547 11.672 -3.053 1 91.56 106 ASN B N 1
ATOM 1945 C CA . ASN B 1 106 ? -8.344 11.719 -2.221 1 91.56 106 ASN B CA 1
ATOM 1946 C C . ASN B 1 106 ? -7.371 10.602 -2.586 1 91.56 106 ASN B C 1
ATOM 1948 O O . ASN B 1 106 ? -7.781 9.469 -2.846 1 91.56 106 ASN B O 1
ATOM 1952 N N . ILE B 1 107 ? -6.102 11.008 -2.611 1 92.5 107 ILE B N 1
ATOM 1953 C CA . ILE B 1 107 ? -5.039 10.031 -2.797 1 92.5 107 ILE B CA 1
ATOM 1954 C C . ILE B 1 107 ? -4.227 9.898 -1.511 1 92.5 107 ILE B C 1
ATOM 1956 O O . ILE B 1 107 ? -3.74 10.898 -0.973 1 92.5 107 ILE B O 1
ATOM 1960 N N . ILE B 1 108 ? -4.164 8.695 -1.051 1 93.62 108 ILE B N 1
ATOM 1961 C CA . ILE B 1 108 ? -3.328 8.406 0.111 1 93.62 108 ILE B CA 1
ATOM 1962 C C . ILE B 1 108 ? -1.979 7.855 -0.347 1 93.62 108 ILE B C 1
ATOM 1964 O O . ILE B 1 108 ? -1.906 6.75 -0.891 1 93.62 108 ILE B O 1
ATOM 1968 N N . GLY B 1 109 ? -0.99 8.664 -0.162 1 94.06 109 GLY B N 1
ATOM 1969 C CA . GLY B 1 109 ? 0.354 8.273 -0.561 1 94.06 109 GLY B CA 1
ATOM 1970 C C . GLY B 1 109 ? 1.144 7.625 0.559 1 94.06 109 GLY B C 1
ATOM 1971 O O . GLY B 1 109 ? 0.603 7.359 1.635 1 94.06 109 GLY B O 1
ATOM 1972 N N . ASP B 1 110 ? 2.42 7.434 0.332 1 93.81 110 ASP B N 1
ATOM 1973 C CA . ASP B 1 110 ? 3.303 6.68 1.215 1 93.81 110 ASP B CA 1
ATOM 1974 C C . ASP B 1 110 ? 3.408 7.34 2.586 1 93.81 110 ASP B C 1
ATOM 1976 O O . ASP B 1 110 ? 3.473 6.656 3.609 1 93.81 110 ASP B O 1
ATOM 1980 N N . ILE B 1 111 ? 3.428 8.602 2.623 1 96.5 111 ILE B N 1
ATOM 1981 C CA . ILE B 1 111 ? 3.643 9.297 3.885 1 96.5 111 ILE B CA 1
ATOM 1982 C C . ILE B 1 111 ? 2.523 8.953 4.863 1 96.5 111 ILE B C 1
ATOM 1984 O O . ILE B 1 111 ? 2.762 8.812 6.066 1 96.5 111 ILE B O 1
ATOM 1988 N N . THR B 1 112 ? 1.319 8.805 4.328 1 95.56 112 THR B N 1
ATOM 1989 C CA . THR B 1 112 ? 0.178 8.547 5.199 1 95.56 112 THR B CA 1
ATOM 1990 C C . THR B 1 112 ? 0.013 7.047 5.449 1 95.56 112 THR B C 1
ATOM 1992 O O . THR B 1 112 ? -0.49 6.641 6.496 1 95.56 112 THR B O 1
ATOM 1995 N N . MET B 1 113 ? 0.492 6.254 4.523 1 93.06 113 MET B N 1
ATOM 1996 C CA . MET B 1 113 ? 0.331 4.805 4.629 1 93.06 113 MET B CA 1
ATOM 1997 C C . MET B 1 113 ? 1.443 4.195 5.477 1 93.06 113 MET B C 1
ATOM 1999 O O . MET B 1 113 ? 1.366 3.027 5.863 1 93.06 113 MET B O 1
ATOM 2003 N N . GLN B 1 114 ? 2.443 4.996 5.777 1 89.31 114 GLN B N 1
ATOM 2004 C CA . GLN B 1 114 ? 3.564 4.473 6.551 1 89.31 114 GLN B CA 1
ATOM 2005 C C . GLN B 1 114 ? 3.09 3.885 7.879 1 89.31 114 GLN B C 1
ATOM 2007 O O . GLN B 1 114 ? 2.314 4.516 8.602 1 89.31 114 GLN B O 1
ATOM 2012 N N . ASP B 1 115 ? 3.506 2.697 8.164 1 86.19 115 ASP B N 1
ATOM 2013 C CA . ASP B 1 115 ? 3.246 1.979 9.406 1 86.19 115 ASP B CA 1
ATOM 2014 C C . ASP B 1 115 ? 1.76 1.662 9.562 1 86.19 115 ASP B C 1
ATOM 2016 O O . ASP B 1 115 ? 1.277 1.438 10.672 1 86.19 115 ASP B O 1
ATOM 2020 N N . GLN B 1 116 ? 1.027 1.692 8.453 1 87.62 116 GLN B N 1
ATOM 2021 C CA . GLN B 1 116 ? -0.394 1.363 8.469 1 87.62 116 GLN B CA 1
ATOM 2022 C C . GLN B 1 116 ? -0.685 0.144 7.602 1 87.62 116 GLN B C 1
ATOM 2024 O O . GLN B 1 116 ? -0.068 -0.036 6.547 1 87.62 116 GLN B O 1
ATOM 2029 N N . MET B 1 117 ? -1.594 -0.591 8.086 1 87.25 117 MET B N 1
ATOM 2030 C CA . MET B 1 117 ? -2.168 -1.663 7.281 1 87.25 117 MET B CA 1
ATOM 2031 C C . MET B 1 117 ? -3.625 -1.365 6.938 1 87.25 117 MET B C 1
ATOM 2033 O O . MET B 1 117 ? -4.375 -0.868 7.777 1 87.25 117 MET B O 1
ATOM 2037 N N . ILE B 1 118 ? -3.904 -1.659 5.711 1 88.94 118 ILE B N 1
ATOM 2038 C CA . ILE B 1 118 ? -5.281 -1.469 5.266 1 88.94 118 ILE B CA 1
ATOM 2039 C C . ILE B 1 118 ? -6.035 -2.795 5.34 1 88.94 118 ILE B C 1
ATOM 2041 O O . ILE B 1 118 ? -5.535 -3.824 4.879 1 88.94 118 ILE B O 1
ATOM 2045 N N . ILE B 1 119 ? -7.168 -2.678 5.977 1 88.88 119 ILE B N 1
ATOM 2046 C CA . ILE B 1 119 ? -7.98 -3.879 6.133 1 88.88 119 ILE B CA 1
ATOM 2047 C C . ILE B 1 119 ? -9.328 -3.686 5.441 1 88.88 119 ILE B C 1
ATOM 2049 O O . ILE B 1 119 ? -9.992 -2.66 5.633 1 88.88 119 ILE B O 1
ATOM 2053 N N . TYR B 1 120 ? -9.641 -4.645 4.715 1 87.5 120 TYR B N 1
ATOM 2054 C CA . TYR B 1 120 ? -10.961 -4.613 4.098 1 87.5 120 TYR B CA 1
ATOM 2055 C C . TYR B 1 120 ? -11.82 -5.777 4.578 1 87.5 120 TYR B C 1
ATOM 2057 O O . TYR B 1 120 ? -11.453 -6.941 4.402 1 87.5 120 TYR B O 1
ATOM 2065 N N . ASP B 1 121 ? -12.922 -5.379 5.184 1 84 121 ASP B N 1
ATOM 2066 C CA . ASP B 1 121 ? -13.914 -6.371 5.586 1 84 121 ASP B CA 1
ATOM 2067 C C . ASP B 1 121 ? -14.922 -6.625 4.465 1 84 121 ASP B C 1
ATOM 2069 O O . ASP B 1 121 ? -15.844 -5.836 4.258 1 84 121 ASP B O 1
ATOM 2073 N N . ASN B 1 122 ? -14.734 -7.68 3.846 1 78.94 122 ASN B N 1
ATOM 2074 C CA . ASN B 1 122 ? -15.539 -8 2.672 1 78.94 122 ASN B CA 1
ATOM 2075 C C . ASN B 1 122 ? -17 -8.195 3.035 1 78.94 122 ASN B C 1
ATOM 2077 O O . ASN B 1 122 ? -17.891 -7.812 2.268 1 78.94 122 ASN B O 1
ATOM 2081 N N . GLU B 1 123 ? -17.297 -8.703 4.121 1 80.38 123 GLU B N 1
ATOM 2082 C CA . GLU B 1 123 ? -18.656 -8.977 4.543 1 80.38 123 GLU B CA 1
ATOM 2083 C C . GLU B 1 123 ? -19.422 -7.676 4.816 1 80.38 123 GLU B C 1
ATOM 2085 O O . GLU B 1 123 ? -20.578 -7.531 4.426 1 80.38 123 GLU B O 1
ATOM 2090 N N . LYS B 1 124 ? -18.688 -6.777 5.332 1 80.38 124 LYS B N 1
ATOM 2091 C CA . LYS B 1 124 ? -19.344 -5.539 5.746 1 80.38 124 LYS B CA 1
ATOM 2092 C C . LYS B 1 124 ? -19.141 -4.438 4.711 1 80.38 124 LYS B C 1
ATOM 2094 O O . LYS B 1 124 ? -19.797 -3.4 4.762 1 80.38 124 LYS B O 1
ATOM 2099 N N . GLY B 1 125 ? -18.219 -4.715 3.818 1 80.25 125 GLY B N 1
ATOM 2100 C CA . GLY B 1 125 ? -17.891 -3.678 2.852 1 80.25 125 GLY B CA 1
ATOM 2101 C C . GLY B 1 125 ? -17.281 -2.441 3.486 1 80.25 125 GLY B C 1
ATOM 2102 O O . GLY B 1 125 ? -17.688 -1.318 3.195 1 80.25 125 GLY B O 1
ATOM 2103 N N . GLN B 1 126 ? -16.438 -2.674 4.477 1 83.62 126 GLN B N 1
ATOM 2104 C CA . GLN B 1 126 ? -15.859 -1.562 5.227 1 83.62 126 GLN B CA 1
ATOM 2105 C C . GLN B 1 126 ? -14.328 -1.591 5.172 1 83.62 126 GLN B C 1
ATOM 2107 O O . GLN B 1 126 ? -13.727 -2.662 5.234 1 83.62 126 GLN B O 1
ATOM 2112 N N . LEU B 1 127 ? -13.82 -0.389 5.082 1 85.06 127 LEU B N 1
ATOM 2113 C CA . LEU B 1 127 ? -12.375 -0.207 5.156 1 85.06 127 LEU B CA 1
ATOM 2114 C C . LEU B 1 127 ? -11.938 0.14 6.578 1 85.06 127 LEU B C 1
ATOM 2116 O O . LEU B 1 127 ? -12.609 0.915 7.262 1 85.06 127 LEU B O 1
ATOM 2120 N N . GLY B 1 128 ? -10.883 -0.508 6.973 1 84.5 128 GLY B N 1
ATOM 2121 C CA . GLY B 1 128 ? -10.227 -0.169 8.227 1 84.5 128 GLY B CA 1
ATOM 2122 C C . GLY B 1 128 ? -8.711 -0.099 8.102 1 84.5 128 GLY B C 1
ATOM 2123 O O . GLY B 1 128 ? -8.156 -0.378 7.039 1 84.5 128 GLY B O 1
ATOM 2124 N N . TRP B 1 129 ? -8.133 0.428 9.188 1 86.44 129 TRP B N 1
ATOM 2125 C CA . TRP B 1 129 ? -6.68 0.548 9.219 1 86.44 129 TRP B CA 1
ATOM 2126 C C . TRP B 1 129 ? -6.137 0.255 10.609 1 86.44 129 TRP B C 1
ATOM 2128 O O . TRP B 1 129 ? -6.801 0.523 11.617 1 86.44 129 TRP B O 1
ATOM 2138 N N . ILE B 1 130 ? -5.008 -0.37 10.508 1 83.69 130 ILE B N 1
ATOM 2139 C CA . ILE B 1 130 ? -4.34 -0.623 11.781 1 83.69 130 ILE B CA 1
ATOM 2140 C C . ILE B 1 130 ? -2.861 -0.258 11.672 1 83.69 130 ILE B C 1
ATOM 2142 O O . ILE B 1 130 ? -2.254 -0.427 10.609 1 83.69 130 ILE B O 1
ATOM 2146 N N . ARG B 1 131 ? -2.432 0.371 12.766 1 79.62 131 ARG B N 1
ATOM 2147 C CA . ARG B 1 131 ? -1.01 0.696 12.812 1 79.62 131 ARG B CA 1
ATOM 2148 C C . ARG B 1 131 ? -0.173 -0.548 13.094 1 79.62 131 ARG B C 1
ATOM 2150 O O . ARG B 1 131 ? -0.506 -1.341 13.977 1 79.62 131 ARG B O 1
ATOM 2157 N N . GLY B 1 132 ? 0.667 -0.976 12.172 1 66.25 132 GLY B N 1
ATOM 2158 C CA . GLY B 1 132 ? 1.563 -2.105 12.359 1 66.25 132 GLY B CA 1
ATOM 2159 C C . GLY B 1 132 ? 2.822 -1.746 13.125 1 66.25 132 GLY B C 1
ATOM 2160 O O . GLY B 1 132 ? 3.248 -0.589 13.125 1 66.25 132 GLY B O 1
ATOM 2161 N N . SER B 1 133 ? 3.107 -2.332 14.352 1 50.91 133 SER B N 1
ATOM 2162 C CA . SER B 1 133 ? 4.41 -2.123 14.977 1 50.91 133 SER B CA 1
ATOM 2163 C C . SER B 1 133 ? 5.535 -2.672 14.109 1 50.91 133 SER B C 1
ATOM 2165 O O . SER B 1 133 ? 5.402 -3.74 13.508 1 50.91 133 SER B O 1
ATOM 2167 N N . CYS B 1 134 ? 6.367 -1.804 13.43 1 46.53 134 CYS B N 1
ATOM 2168 C CA . CYS B 1 134 ? 7.555 -2.334 12.766 1 46.53 134 CYS B CA 1
ATOM 2169 C C . CYS B 1 134 ? 8.117 -3.527 13.531 1 46.53 134 CYS B C 1
ATOM 2171 O O . CYS B 1 134 ? 8.898 -4.309 12.984 1 46.53 134 CYS B O 1
ATOM 2173 N N . SER B 1 135 ? 8.266 -3.516 14.781 1 42.34 135 SER B N 1
ATOM 2174 C CA . SER B 1 135 ? 8.984 -4.605 15.438 1 42.34 135 SER B CA 1
ATOM 2175 C C . SER B 1 135 ? 8.273 -5.938 15.227 1 42.34 135 SER B C 1
ATOM 2177 O O . SER B 1 135 ? 8.75 -6.98 15.688 1 42.34 135 SER B O 1
ATOM 2179 N N . ARG B 1 136 ? 7.023 -5.934 15.18 1 38.66 136 ARG B N 1
ATOM 2180 C CA . ARG B 1 136 ? 6.441 -7.27 15.266 1 38.66 136 ARG B CA 1
ATOM 2181 C C . ARG B 1 136 ? 6.508 -7.98 13.922 1 38.66 136 ARG B C 1
ATOM 2183 O O . ARG B 1 136 ? 6.285 -7.367 12.875 1 38.66 136 ARG B O 1
ATOM 2190 N N . SER B 1 137 ? 7.211 -9.016 13.812 1 38.81 137 SER B N 1
ATOM 2191 C CA . SER B 1 137 ? 7.148 -9.961 12.703 1 38.81 137 SER B CA 1
ATOM 2192 C C . SER B 1 137 ? 5.711 -10.18 12.242 1 38.81 137 SER B C 1
ATOM 2194 O O . SER B 1 137 ? 4.773 -10.047 13.031 1 38.81 137 SER B O 1
ATOM 2196 N N . SER B 1 138 ? 5.352 -10.164 11.008 1 41.34 138 SER B N 1
ATOM 2197 C CA . SER B 1 138 ? 4.031 -10.477 10.469 1 41.34 138 SER B CA 1
ATOM 2198 C C . SER B 1 138 ? 3.229 -11.344 11.438 1 41.34 138 SER B C 1
ATOM 2200 O O . SER B 1 138 ? 2.021 -11.516 11.266 1 41.34 138 SER B O 1
ATOM 2202 N N . LYS B 1 139 ? 3.906 -11.93 12.312 1 41.38 139 LYS B N 1
ATOM 2203 C CA . LYS B 1 139 ? 3.271 -12.945 13.148 1 41.38 139 LYS B CA 1
ATOM 2204 C C . LYS B 1 139 ? 2.301 -12.32 14.141 1 41.38 139 LYS B C 1
ATOM 2206 O O . LYS B 1 139 ? 1.245 -12.883 14.43 1 41.38 139 LYS B O 1
ATOM 2211 N N . SER B 1 140 ? 2.75 -11.281 14.883 1 40.16 140 SER B N 1
ATOM 2212 C CA . SER B 1 140 ? 2.004 -10.789 16.031 1 40.16 140 SER B CA 1
ATOM 2213 C C . SER B 1 140 ? 0.738 -10.055 15.602 1 40.16 140 SER B C 1
ATOM 2215 O O . SER B 1 140 ? -0.087 -9.68 16.438 1 40.16 140 SER B O 1
ATOM 2217 N N . ILE B 1 141 ? 0.688 -9.367 14.602 1 42.94 141 ILE B N 1
ATOM 2218 C CA . ILE B 1 141 ? -0.505 -8.633 14.195 1 42.94 141 ILE B CA 1
ATOM 2219 C C . ILE B 1 141 ? -1.728 -9.547 14.281 1 42.94 141 ILE B C 1
ATOM 2221 O O . ILE B 1 141 ? -2.861 -9.062 14.383 1 42.94 141 ILE B O 1
ATOM 2225 N N . MET B 1 142 ? -1.578 -10.859 14.289 1 38.72 142 MET B N 1
ATOM 2226 C CA . MET B 1 142 ? -2.658 -11.844 14.297 1 38.72 142 MET B CA 1
ATOM 2227 C C . MET B 1 142 ? -3.389 -11.836 15.641 1 38.72 142 MET B C 1
ATOM 2229 O O . MET B 1 142 ? -4.555 -12.227 15.711 1 38.72 142 MET B O 1
ATOM 2233 N N . SER B 1 143 ? -2.676 -11.656 16.578 1 36.69 143 SER B N 1
ATOM 2234 C CA . SER B 1 143 ? -3.33 -11.969 17.844 1 36.69 143 SER B CA 1
ATOM 2235 C C . SER B 1 143 ? -4.422 -10.953 18.172 1 36.69 143 SER B C 1
ATOM 2237 O O . SER B 1 143 ? -5.363 -11.258 18.906 1 36.69 143 SER B O 1
ATOM 2239 N N . ASN B 1 144 ? -4.219 -9.758 17.844 1 34.75 144 ASN B N 1
ATOM 2240 C CA . ASN B 1 144 ? -5.164 -8.805 18.422 1 34.75 144 ASN B CA 1
ATOM 2241 C C . ASN B 1 144 ? -6.379 -8.609 17.516 1 34.75 144 ASN B C 1
ATOM 2243 O O . ASN B 1 144 ? -7.082 -7.602 17.625 1 34.75 144 ASN B O 1
ATOM 2247 N N . PHE B 1 145 ? -6.578 -9.273 16.547 1 32.84 145 PHE B N 1
ATOM 2248 C CA . PHE B 1 145 ? -7.855 -9.133 15.852 1 32.84 145 PHE B CA 1
ATOM 2249 C C . PHE B 1 145 ? -8.977 -9.781 16.656 1 32.84 145 PHE B C 1
ATOM 2251 O O . PHE B 1 145 ? -8.859 -10.93 17.094 1 32.84 145 PHE B O 1
ATOM 2258 N N . PRO B 1 146 ? -9.93 -9.039 17.203 1 33.72 146 PRO B N 1
ATOM 2259 C CA . PRO B 1 146 ? -11.008 -9.711 17.922 1 33.72 146 PRO B CA 1
ATOM 2260 C C . PRO B 1 146 ? -11.719 -10.766 17.094 1 33.72 146 PRO B C 1
ATOM 2262 O O . PRO B 1 146 ? -11.719 -10.688 15.859 1 33.72 146 PRO B O 1
#

InterPro domains:
  IPR001461 Aspartic peptidase A1 [PTHR13683] (3-131)
  IPR001969 Aspartic peptidase, active site [PS00141] (3-14)
  IPR021109 Aspartic peptidase domain superfamily [G3DSA:2.40.70.10] (1-145)
  IPR021109 Aspartic peptidase domain superfamily [SSF50630] (2-137)
  IPR032799 Xylanase inhibitor, C-terminal [PF14541] (3-128)
  IPR033121 Peptidase family A1 domain [PS51767] (1-130)

Nearest PDB structures (foldseek):
  4pph-assembly1_E  TM=7.677E-01  e=1.871E-06  Lupinus angustifolius
  4pph-assembly1_A  TM=7.576E-01  e=6.286E-06  Lupinus angustifolius
  3vlb-assembly2_C  TM=7.078E-01  e=2.860E-06  Daucus carota
  3vlb-assembly1_A  TM=7.178E-01  e=1.657E-05  Daucus carota
  3aup-assembly1_B  TM=6.866E-01  e=1.657E-05  Glycine max

Organism: Aegilops tauschii subsp. strangulata (NCBI:txid200361)

Solvent-accessible surface area (backbone atoms only — not comparable to full-atom values): 16094 Å² total; per-residue (Å²): 97,43,38,31,42,32,79,86,33,65,44,21,27,25,16,56,68,63,32,53,53,48,53,53,50,49,67,73,62,43,48,87,68,48,42,80,41,91,48,96,88,42,88,47,27,30,34,53,94,58,72,44,90,45,54,84,80,52,38,86,51,50,67,68,42,77,46,72,56,54,95,87,21,74,45,78,40,47,39,80,27,37,49,40,53,45,97,83,17,31,42,25,50,36,60,40,74,22,45,84,70,71,34,81,39,32,37,43,7,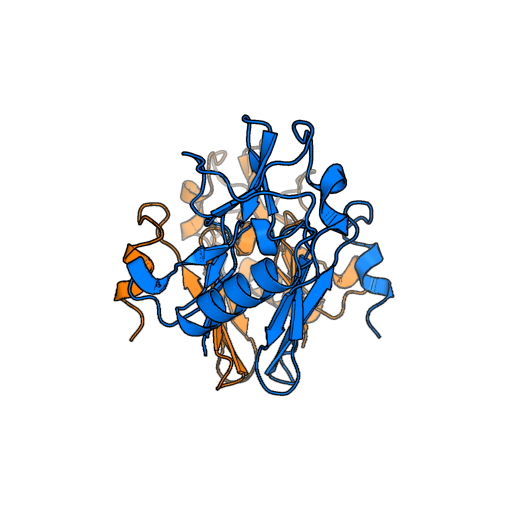39,41,54,45,57,59,42,26,42,33,37,34,37,79,74,35,41,67,45,73,42,75,51,62,85,82,49,58,86,66,58,71,60,70,72,58,130,97,42,39,32,42,32,79,86,32,66,46,21,27,24,17,56,65,64,32,52,53,49,52,52,51,50,66,71,62,42,49,88,70,50,41,80,41,91,48,96,86,40,90,48,28,30,34,52,95,55,71,43,90,43,52,83,81,50,37,85,52,50,68,68,44,78,46,73,55,54,95,86,20,71,44,78,39,45,40,80,26,36,47,39,54,47,97,83,17,30,43,24,52,37,60,40,74,22,45,84,71,70,33,81,38,33,37,43,6,39,40,53,43,57,58,40,26,43,32,36,34,34,79,75,34,41,66,47,74,42,76,51,62,85,81,51,56,90,67,57,74,60,70,76,59,129

Secondary structure (DSSP, 8-state):
-EEEE-TT-SSEEE-HHHHHHHHHHHHHH--TT-EEE--SS-SSEEE-SS--SSGGGTGGGS--EEEE-SSS-EEEE-GGGTEEE-TTS-EEE-EEEGGGGT--SEEE-HHHHTTEEEEEETTTTEEEEEE--TTS-TTGGGTT--/-EEEE-TT-SSEEE-HHHHHHHHHHHHHH--TT-EEE--SS-SSEEE-SS--SSGGGTGGGS--EEEE-SSS-EEEE-GGGTEEE-TTS-EEE-EEEGGGGT--SEEE-HHHHTTEEEEEETTTTEEEEEE--TTS-TTGGGTT--

Foldseek 3Di:
DDEAEDAPDAFKEAEDVVVVVVVVVFVVQADPQWDWDDDPVAGTKTAGPDFAPFCVVPQVRGAWDWDDDPDPEIDTFGSQLFWDRDPVRIIGGRYDYCVVVVDPYIYRYDSRCPQKDWDADPVVRDIYIDRHDVPDDVPPVPPPDD/DDEAEDAPDAFKEAEDVVVVVVVVVFVVQADPQWDWDDDPVAGTKTAGPDFAPFCVVPQVRGDWDWDDDPDPEIDTFGCQLFWDRDPRRIIGGRYDYCVVVVDPYIYRYDSRCPQKDWDADPVVRDIYIDRHDVPDDVPPVPPPDD

pLDDT: mean 86.33, std 16.9, range [32.84, 98.69]

Sequence (292 aa):
MEVVFDSGSTYTYFAAQPYQATVSALKAGLSKSLKEVSDVSLPLCWKGQKVFKSVSEVKNDFKSLFLNFGKNSVMEIPPENYLIVTKYGNVCLGILDGTAAKQTFNIIGDITMQDQMIIYDNEKGQLGWIRGSCSRSSKSIMSNFPMEVVFDSGSTYTYFAAQPYQATVSALKAGLSKSLKEVSDVSLPLCWKGQKVFKSVSEVKNDFKSLFLNFGKNSVMEIPPENYLIVTKYGNVCLGILDGTAAKQTFNIIGDITMQDQMIIYDNEKGQLGWIRGSCSRSSKSIMSNFP

Radius of gyration: 21.45 Å; Cα contacts (8 Å, |Δi|>4): 577; chains: 2; bounding box: 40×60×40 Å